Protein AF-A0A0V8DX42-F1 (afdb_monomer)

Organism: Lactococcus lactis subsp. lactis (NCBI:txid1360)

Sequence (185 aa):
MQFQDFKGILSLIVLVILIITLINFCIYMEKTTKPFVKAKKKLIKERFPNLTNKELKSRNFSITKYELNNFFSRKQRIIIRIYGAILILSFILMIFGLITQKSILEALFAVVFFYLLALLFKLVRLIDNDRLAFWDEYLLSTPDNPLKIVMLDDDSKAKVNAIRKQFTRYFFVFGSLSFFLLFLV

Secondary structure (DSSP, 8-state):
--HHHHHHHHHHHHHHHHHHHHHHHHHHIIIIIHHHHHHHHHHHHHH-TT--HHHHHHHHHHHHHHHHHHTS-HHHHHHHHHHHHHHHHHHHHHHHHHHTT-HHHHHHHHHHHHHHHHHHHHHHHHTHHHHHHHHHHHHHH-TT-TT---PPPHHHHHHHHHHHHHHHHHHHHHHHHHHHHHHH-

Radius of gyration: 20.75 Å; Cα contacts (8 Å, |Δi|>4): 114; chains: 1; bounding box: 47×32×67 Å

Solvent-accessible surface area (backbone atoms only — not comparable to full-atom values): 9863 Å² total; per-residue (Å²): 136,59,75,65,60,56,32,52,54,50,39,50,52,52,49,52,52,50,52,52,52,51,52,52,47,54,52,47,42,60,73,48,52,52,56,48,54,50,50,55,53,49,54,50,40,71,78,42,68,84,62,46,76,68,52,52,54,52,38,54,50,51,49,52,51,49,42,53,66,72,72,39,51,74,68,54,50,51,51,53,51,53,51,51,51,52,47,51,49,28,50,53,49,22,54,49,17,61,75,69,68,37,65,68,56,18,32,53,25,44,20,54,36,24,42,51,50,13,50,49,35,49,50,60,58,73,47,42,64,64,52,47,52,53,52,54,51,48,48,70,77,36,79,84,42,89,71,66,79,76,85,74,55,71,69,57,48,53,52,51,51,52,52,35,54,49,49,22,49,51,25,41,48,50,16,49,51,35,46,52,45,60,78,43,108

pLDDT: mean 88.44, std 6.76, range [52.56, 96.0]

Structure (mmCIF, N/CA/C/O backbone):
data_AF-A0A0V8DX42-F1
#
_entry.id   AF-A0A0V8DX42-F1
#
loop_
_atom_site.group_PDB
_atom_site.id
_atom_site.type_symbol
_atom_site.label_atom_id
_atom_site.label_alt_id
_atom_site.label_comp_id
_atom_site.label_asym_id
_atom_site.label_entity_id
_atom_site.label_seq_id
_atom_site.pdbx_PDB_ins_code
_atom_site.Cartn_x
_atom_site.Cartn_y
_atom_site.Cartn_z
_atom_site.occupancy
_atom_site.B_iso_or_equiv
_atom_site.auth_seq_id
_atom_site.auth_comp_id
_atom_site.auth_asym_id
_atom_site.auth_atom_id
_atom_site.pdbx_PDB_model_num
ATOM 1 N N . MET A 1 1 ? -21.250 -8.659 40.859 1.00 52.69 1 MET A N 1
ATOM 2 C CA . MET A 1 1 ? -20.244 -8.215 39.872 1.00 52.69 1 MET A CA 1
ATOM 3 C C . MET A 1 1 ? -20.969 -7.301 38.905 1.00 52.69 1 MET A C 1
ATOM 5 O O . MET A 1 1 ? -21.910 -7.757 38.263 1.00 52.69 1 MET A O 1
ATOM 9 N N . GLN A 1 2 ? -20.698 -5.998 38.961 1.00 52.56 2 GLN A N 1
ATOM 10 C CA . GLN A 1 2 ? -21.508 -4.998 38.264 1.00 52.56 2 GLN A CA 1
ATOM 11 C C . GLN A 1 2 ? -21.157 -4.992 36.770 1.00 52.56 2 GLN A C 1
ATOM 13 O O . GLN A 1 2 ? -20.032 -5.283 36.379 1.00 52.56 2 GLN A O 1
ATOM 18 N N . PHE A 1 3 ? -22.126 -4.666 35.915 1.00 60.59 3 PHE A N 1
ATOM 19 C CA . PHE A 1 3 ? -21.988 -4.665 34.450 1.00 60.59 3 PHE A CA 1
ATOM 20 C C . PHE A 1 3 ? -20.808 -3.803 33.940 1.00 60.59 3 PHE A C 1
ATOM 22 O O . PHE A 1 3 ? -20.257 -4.071 32.873 1.00 60.59 3 PHE A O 1
ATOM 29 N N . GLN A 1 4 ? -20.380 -2.804 34.724 1.00 63.06 4 GLN A N 1
ATOM 30 C CA . GLN A 1 4 ? -19.182 -1.995 34.470 1.00 63.06 4 GLN A CA 1
ATOM 31 C C . GLN A 1 4 ? -17.868 -2.782 34.607 1.00 63.06 4 GLN A C 1
ATOM 33 O O . GLN A 1 4 ? -16.984 -2.610 33.769 1.00 63.06 4 GLN A O 1
ATOM 38 N N . ASP A 1 5 ? -17.757 -3.694 35.577 1.00 71.62 5 ASP A N 1
ATOM 39 C CA . ASP A 1 5 ? -16.551 -4.512 35.781 1.00 71.62 5 ASP A CA 1
ATOM 40 C C . ASP A 1 5 ? -16.319 -5.447 34.585 1.00 71.62 5 ASP A C 1
ATOM 42 O O . ASP A 1 5 ? -15.195 -5.629 34.117 1.00 71.62 5 ASP A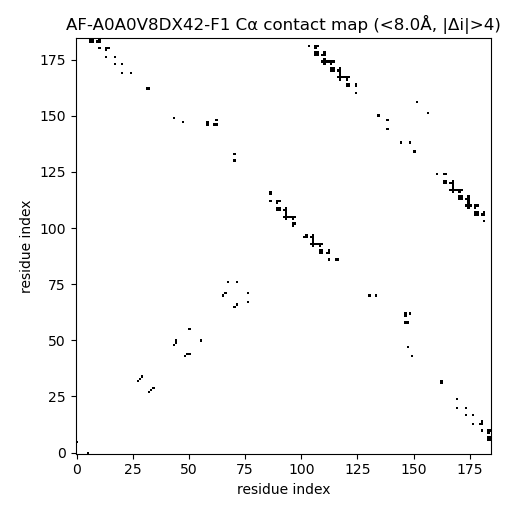 O 1
ATOM 46 N N . PHE A 1 6 ? -17.408 -5.997 34.036 1.00 78.56 6 PHE A N 1
ATOM 47 C CA . PHE A 1 6 ? -17.367 -6.879 32.871 1.00 78.56 6 PHE A CA 1
ATOM 48 C C . PHE A 1 6 ? -16.901 -6.150 31.602 1.00 78.56 6 PHE A C 1
ATOM 50 O O . PHE A 1 6 ? -16.051 -6.664 30.872 1.00 78.56 6 PHE A O 1
ATOM 57 N N . LYS A 1 7 ? -17.403 -4.931 31.356 1.00 80.06 7 LYS A N 1
ATOM 58 C CA . LYS A 1 7 ? -16.951 -4.094 30.232 1.00 80.06 7 LYS A CA 1
ATOM 59 C C . LYS A 1 7 ? -15.477 -3.718 30.356 1.00 80.06 7 LYS A C 1
ATOM 61 O O . LYS A 1 7 ? -14.751 -3.818 29.373 1.00 80.06 7 LYS A O 1
ATOM 66 N N . GLY A 1 8 ? -15.021 -3.356 31.557 1.00 81.19 8 GLY A N 1
ATOM 67 C CA . GLY A 1 8 ? -13.616 -3.030 31.810 1.00 81.19 8 GLY A CA 1
ATOM 68 C C . GLY A 1 8 ? -12.670 -4.194 31.496 1.00 81.19 8 GLY A C 1
ATOM 69 O O . GLY A 1 8 ? -11.680 -4.014 30.785 1.00 81.19 8 GLY A O 1
ATOM 70 N N . ILE A 1 9 ? -13.009 -5.405 31.952 1.00 85.19 9 ILE A N 1
ATOM 71 C CA . ILE A 1 9 ? -12.233 -6.622 31.661 1.00 85.19 9 ILE A CA 1
ATOM 72 C C . ILE A 1 9 ? -12.218 -6.913 30.155 1.00 85.19 9 ILE A C 1
ATOM 74 O O . ILE A 1 9 ? -11.165 -7.213 29.592 1.00 85.19 9 ILE A O 1
ATOM 78 N N . LEU A 1 10 ? -13.364 -6.794 29.479 1.00 85.75 10 LEU A N 1
ATOM 79 C CA . LEU A 1 10 ? -13.459 -7.054 28.043 1.00 85.75 10 LEU A CA 1
ATOM 80 C C . LEU A 1 10 ? -12.659 -6.032 27.216 1.00 85.75 10 LEU A C 1
ATOM 82 O O . LEU A 1 10 ? -11.935 -6.426 26.302 1.00 85.75 10 LEU A O 1
ATOM 86 N N . SER A 1 11 ? -12.706 -4.748 27.578 1.00 84.69 11 SER A N 1
ATOM 87 C CA . SER A 1 11 ? -11.872 -3.697 26.978 1.00 84.69 11 SER A CA 1
ATOM 88 C C . SER A 1 11 ? -10.379 -3.992 27.131 1.00 84.69 11 SER A C 1
ATOM 90 O O . SER A 1 11 ? -9.621 -3.845 26.170 1.00 84.69 11 SER A O 1
ATOM 92 N N . LEU A 1 12 ? -9.950 -4.477 28.303 1.00 86.81 12 LEU A N 1
ATOM 93 C CA . LEU A 1 12 ? -8.562 -4.879 28.539 1.00 86.81 12 LEU A CA 1
ATOM 94 C C . LEU A 1 12 ? -8.152 -6.059 27.644 1.00 86.81 12 LEU A C 1
ATOM 96 O O . LEU A 1 12 ? -7.079 -6.029 27.043 1.00 86.81 12 LEU A O 1
ATOM 100 N N . ILE A 1 13 ? -9.012 -7.073 27.504 1.00 89.44 13 ILE A N 1
ATOM 101 C CA . ILE A 1 13 ? -8.766 -8.223 26.618 1.00 89.44 13 ILE A CA 1
ATOM 102 C C . ILE A 1 13 ? -8.594 -7.757 25.166 1.00 89.44 13 ILE A C 1
ATOM 104 O O . ILE A 1 13 ? -7.631 -8.146 24.502 1.00 89.44 13 ILE A O 1
ATOM 108 N N . VAL A 1 14 ? -9.487 -6.894 24.671 1.00 88.81 14 VAL A N 1
ATOM 109 C CA . VAL A 1 14 ? -9.405 -6.357 23.302 1.00 88.81 14 VAL A CA 1
ATOM 110 C C . VAL A 1 14 ? -8.126 -5.536 23.108 1.00 88.81 14 VAL A C 1
ATOM 112 O O . VAL A 1 14 ? -7.464 -5.679 22.077 1.00 88.81 14 VAL A O 1
ATOM 115 N N . LEU A 1 15 ? -7.725 -4.738 24.102 1.00 87.38 15 LEU A N 1
ATOM 116 C CA . LEU A 1 15 ? -6.479 -3.969 24.064 1.00 87.38 15 LEU A CA 1
ATOM 117 C C . LEU A 1 15 ? -5.246 -4.882 23.969 1.00 87.38 15 LEU A C 1
ATOM 119 O O . LEU A 1 15 ? -4.364 -4.646 23.141 1.00 87.38 15 LEU A O 1
ATOM 123 N N . VAL A 1 16 ? -5.197 -5.956 24.763 1.00 90.81 16 VAL A N 1
ATOM 124 C CA . VAL A 1 16 ? -4.114 -6.954 24.716 1.00 90.81 16 VAL A CA 1
ATOM 125 C C . VAL A 1 16 ? -4.044 -7.613 23.335 1.00 90.81 16 VAL A C 1
ATOM 127 O O . VAL A 1 16 ? -2.962 -7.706 22.751 1.00 90.81 16 VAL A O 1
ATOM 130 N N . ILE A 1 17 ? -5.187 -8.008 22.763 1.00 92.81 17 ILE A N 1
ATOM 131 C CA . ILE A 1 17 ? -5.255 -8.583 21.408 1.00 92.81 17 ILE A CA 1
ATOM 132 C C . ILE A 1 17 ? -4.747 -7.582 20.360 1.00 92.81 17 ILE A C 1
ATOM 134 O O . ILE A 1 17 ? -4.009 -7.965 19.445 1.00 92.81 17 ILE A O 1
ATOM 138 N N . LEU A 1 18 ? -5.100 -6.300 20.490 1.00 89.56 18 LEU A N 1
ATOM 139 C CA . LEU A 1 18 ? -4.642 -5.240 19.593 1.00 89.56 18 LEU A CA 1
ATOM 140 C C . LEU A 1 18 ? -3.120 -5.069 19.651 1.00 89.56 18 LEU A C 1
ATOM 142 O O . LEU A 1 18 ? -2.477 -5.042 18.599 1.00 89.56 18 LEU A O 1
ATOM 146 N N . ILE A 1 19 ? -2.531 -5.043 20.851 1.00 90.62 19 ILE A N 1
ATOM 147 C CA . ILE A 1 19 ? -1.075 -4.951 21.042 1.00 90.62 19 ILE A CA 1
ATOM 148 C C . ILE A 1 19 ? -0.366 -6.160 20.420 1.00 90.62 19 ILE A C 1
ATOM 150 O O . ILE A 1 19 ? 0.576 -5.988 19.645 1.00 90.62 19 ILE A O 1
ATOM 154 N N . ILE A 1 20 ? -0.839 -7.381 20.690 1.00 94.06 20 ILE A N 1
ATOM 155 C CA . ILE A 1 20 ? -0.265 -8.609 20.113 1.00 94.06 20 ILE A CA 1
ATOM 156 C C . ILE A 1 20 ? -0.340 -8.571 18.581 1.00 94.06 20 ILE A C 1
ATOM 158 O O . ILE A 1 20 ? 0.631 -8.895 17.891 1.00 94.06 20 ILE A O 1
ATOM 162 N N . THR A 1 21 ? -1.474 -8.136 18.029 1.00 93.06 21 THR A N 1
ATOM 163 C CA . THR A 1 21 ? -1.666 -8.011 16.577 1.00 93.06 21 THR A CA 1
ATOM 164 C C . THR A 1 21 ? -0.699 -6.991 15.974 1.00 93.06 21 THR A C 1
ATOM 166 O O . THR A 1 21 ? -0.123 -7.249 14.914 1.00 93.06 21 THR A O 1
ATOM 169 N N . LEU A 1 22 ? -0.468 -5.869 16.661 1.00 91.94 22 LEU A N 1
ATOM 170 C CA . LEU A 1 22 ? 0.475 -4.830 16.252 1.00 91.94 22 LEU A CA 1
ATOM 171 C C . LEU A 1 22 ? 1.925 -5.324 16.267 1.00 91.94 22 LEU A C 1
ATOM 173 O O . LEU A 1 22 ? 2.647 -5.130 15.289 1.00 91.94 22 LEU A O 1
ATOM 177 N N . ILE A 1 23 ? 2.334 -6.038 17.317 1.00 94.38 23 ILE A N 1
ATOM 178 C CA . ILE A 1 23 ? 3.664 -6.658 17.397 1.00 94.38 23 ILE A CA 1
ATOM 179 C C . ILE A 1 23 ? 3.856 -7.652 16.245 1.00 94.38 23 ILE A C 1
ATOM 181 O O . ILE A 1 23 ? 4.848 -7.577 15.516 1.00 94.38 23 ILE A O 1
ATOM 185 N N . ASN A 1 24 ? 2.882 -8.538 16.017 1.00 94.56 24 ASN A N 1
ATOM 186 C CA . ASN A 1 24 ? 2.930 -9.509 14.923 1.00 94.56 24 ASN A CA 1
ATOM 187 C C . ASN A 1 24 ? 3.005 -8.832 13.549 1.00 94.56 24 ASN A C 1
ATOM 189 O O . ASN A 1 24 ? 3.752 -9.284 12.679 1.00 94.56 24 ASN A O 1
ATOM 193 N N . PHE A 1 25 ? 2.275 -7.732 13.355 1.00 93.25 25 PHE A N 1
ATOM 194 C CA . PHE A 1 25 ? 2.352 -6.924 12.141 1.00 93.25 25 PHE A CA 1
ATOM 195 C C . PHE A 1 25 ? 3.751 -6.323 11.940 1.00 93.25 25 PHE A C 1
ATOM 197 O O . PHE A 1 25 ? 4.312 -6.434 10.847 1.00 93.25 25 PHE A O 1
ATOM 204 N N . CYS A 1 26 ? 4.353 -5.744 12.982 1.00 92.88 26 CYS A N 1
ATOM 205 C CA . CYS A 1 26 ? 5.711 -5.197 12.926 1.00 92.88 26 CYS A CA 1
ATOM 206 C C . CYS A 1 26 ? 6.750 -6.275 12.583 1.00 92.88 26 CYS A C 1
ATOM 208 O O . CYS A 1 26 ? 7.591 -6.070 11.706 1.00 92.88 26 CYS A O 1
ATOM 210 N N . ILE A 1 27 ? 6.656 -7.455 13.203 1.00 94.00 27 ILE A N 1
ATOM 211 C CA . ILE A 1 27 ? 7.527 -8.599 12.889 1.00 94.00 27 ILE A CA 1
ATOM 212 C C . ILE A 1 27 ? 7.335 -9.039 11.433 1.00 94.00 27 ILE A C 1
ATOM 214 O O . ILE A 1 27 ? 8.310 -9.293 10.720 1.00 94.00 27 ILE A O 1
ATOM 218 N N . TYR A 1 28 ? 6.087 -9.112 10.966 1.00 93.31 28 TYR A N 1
ATOM 219 C CA . TYR A 1 28 ? 5.777 -9.460 9.583 1.00 93.31 28 TYR A CA 1
ATOM 220 C C . TYR A 1 28 ? 6.398 -8.462 8.595 1.00 93.31 28 TYR A C 1
ATOM 222 O O . TYR A 1 28 ? 7.029 -8.874 7.617 1.00 93.31 28 TYR A O 1
ATOM 230 N N . MET A 1 29 ? 6.275 -7.158 8.865 1.00 90.00 29 MET A N 1
ATOM 231 C CA . MET A 1 29 ? 6.889 -6.082 8.079 1.00 90.00 29 MET A CA 1
ATOM 232 C C . MET A 1 29 ? 8.407 -6.240 7.972 1.00 90.00 29 MET A C 1
ATOM 234 O O . MET A 1 29 ? 8.963 -6.128 6.872 1.00 90.00 29 MET A O 1
ATOM 238 N N . GLU A 1 30 ? 9.062 -6.532 9.098 1.00 91.56 30 GLU A N 1
ATOM 239 C CA . GLU A 1 30 ? 10.509 -6.729 9.173 1.00 91.56 30 GLU A CA 1
ATOM 240 C C . GLU A 1 30 ? 10.961 -7.923 8.335 1.00 91.56 30 GLU A C 1
ATOM 242 O O . GLU A 1 30 ? 11.922 -7.826 7.576 1.00 91.56 30 GLU A O 1
ATOM 247 N N . LYS A 1 31 ? 10.243 -9.045 8.439 1.00 92.25 31 LYS A N 1
ATOM 248 C CA . LYS A 1 31 ? 10.628 -10.307 7.798 1.00 92.25 31 LYS A CA 1
ATOM 249 C C . LYS A 1 31 ? 10.299 -10.367 6.309 1.00 92.25 31 LYS A C 1
ATOM 251 O O . LYS A 1 31 ? 10.952 -11.105 5.580 1.00 92.25 31 LYS A O 1
ATOM 256 N N . THR A 1 32 ? 9.295 -9.624 5.845 1.00 90.69 32 THR A N 1
ATOM 257 C CA . THR A 1 32 ? 8.789 -9.757 4.466 1.00 90.69 32 THR A CA 1
ATOM 258 C C . THR A 1 32 ? 9.051 -8.518 3.622 1.00 90.69 32 THR A C 1
ATOM 260 O O . THR A 1 32 ? 9.731 -8.575 2.597 1.00 90.69 32 THR A O 1
ATOM 263 N N . THR A 1 33 ? 8.551 -7.366 4.059 1.00 86.75 33 THR A N 1
ATOM 264 C CA . THR A 1 33 ? 8.478 -6.167 3.221 1.00 86.75 33 THR A CA 1
ATOM 265 C C . THR A 1 33 ? 9.837 -5.494 3.094 1.00 86.75 33 THR A C 1
ATOM 267 O O . THR A 1 33 ? 10.244 -5.135 1.987 1.00 86.75 33 THR A O 1
ATOM 270 N N . LYS A 1 34 ? 10.580 -5.352 4.199 1.00 86.62 34 LYS A N 1
ATOM 271 C CA . LYS A 1 34 ? 11.908 -4.719 4.177 1.00 86.62 34 LYS A CA 1
ATOM 272 C C . LYS A 1 34 ? 12.914 -5.471 3.287 1.00 86.62 34 LYS A C 1
ATOM 274 O O . LYS A 1 34 ? 13.515 -4.812 2.428 1.00 86.62 34 LYS A O 1
ATOM 279 N N . PRO A 1 35 ? 13.082 -6.807 3.399 1.00 87.62 35 PRO A N 1
ATOM 280 C CA . PRO A 1 35 ? 13.957 -7.564 2.509 1.00 87.62 35 PRO A CA 1
ATOM 281 C C . PRO A 1 35 ? 13.542 -7.435 1.048 1.00 87.62 35 PRO A C 1
ATOM 283 O O . PRO A 1 35 ? 14.393 -7.190 0.196 1.00 87.62 35 PRO A O 1
ATOM 286 N N . PHE A 1 36 ? 12.240 -7.502 0.761 1.00 86.75 36 PHE A N 1
ATOM 287 C CA . PHE A 1 36 ? 11.730 -7.369 -0.600 1.00 86.75 36 PHE A CA 1
ATOM 288 C C . PHE A 1 36 ? 12.041 -5.993 -1.212 1.00 86.75 36 PHE A C 1
ATOM 290 O O . PHE A 1 36 ? 12.548 -5.896 -2.330 1.00 86.75 36 PHE A O 1
ATOM 297 N N . VAL A 1 37 ? 11.811 -4.906 -0.466 1.00 86.19 37 VAL A N 1
ATOM 298 C CA . VAL A 1 37 ? 12.151 -3.543 -0.911 1.00 86.19 37 VAL A CA 1
ATOM 299 C C . VAL A 1 37 ? 13.656 -3.403 -1.152 1.00 86.19 37 VAL A C 1
ATOM 301 O O . VAL A 1 37 ? 14.066 -2.762 -2.124 1.00 86.19 37 VAL A O 1
ATOM 304 N N . LYS A 1 38 ? 14.486 -4.007 -0.293 1.00 86.69 38 LYS A N 1
ATOM 305 C CA . LYS A 1 38 ? 15.946 -4.011 -0.450 1.00 86.69 38 LYS A CA 1
ATOM 306 C C . LYS A 1 38 ? 16.370 -4.789 -1.699 1.00 86.69 38 LYS A C 1
ATOM 308 O O . LYS A 1 38 ? 17.153 -4.259 -2.484 1.00 86.69 38 LYS A O 1
ATOM 313 N N . ALA A 1 39 ? 15.813 -5.979 -1.918 1.00 87.81 39 ALA A N 1
ATOM 314 C CA . ALA A 1 39 ? 16.073 -6.810 -3.091 1.00 87.81 39 ALA A CA 1
ATOM 315 C C . ALA A 1 39 ? 15.692 -6.084 -4.389 1.00 87.81 39 ALA A C 1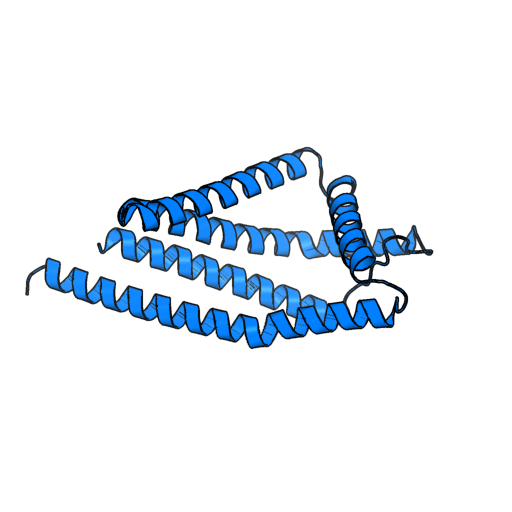
ATOM 317 O O . ALA A 1 39 ? 16.518 -5.964 -5.288 1.00 87.81 39 ALA A O 1
ATOM 318 N N . LYS A 1 40 ? 14.498 -5.476 -4.449 1.00 86.69 40 LYS A N 1
ATOM 319 C CA . LYS A 1 40 ? 14.057 -4.693 -5.615 1.00 86.69 40 LYS A CA 1
ATOM 320 C C . LYS A 1 40 ? 14.984 -3.512 -5.908 1.00 86.69 40 LYS A C 1
ATOM 322 O O . LYS A 1 40 ? 15.323 -3.260 -7.060 1.00 86.69 40 LYS A O 1
ATOM 327 N N . LYS A 1 41 ? 15.407 -2.775 -4.875 1.00 86.50 41 LYS A N 1
ATOM 328 C CA . LYS A 1 41 ? 16.371 -1.673 -5.039 1.00 86.50 41 LYS A CA 1
ATOM 329 C C . LYS A 1 41 ? 17.722 -2.172 -5.550 1.00 86.50 41 LYS A C 1
ATOM 331 O O . LYS A 1 41 ? 18.310 -1.507 -6.399 1.00 86.50 41 LYS A O 1
ATOM 336 N N . LYS A 1 42 ? 18.202 -3.313 -5.044 1.00 88.06 42 LYS A N 1
ATOM 337 C CA . LYS A 1 42 ? 19.453 -3.937 -5.490 1.00 88.06 42 LYS A CA 1
ATOM 338 C C . LYS A 1 42 ? 19.367 -4.322 -6.968 1.00 88.06 42 LYS A C 1
ATOM 340 O O . LYS A 1 42 ? 20.206 -3.890 -7.741 1.00 88.06 42 LYS A O 1
ATOM 345 N N . LEU A 1 43 ? 18.288 -4.989 -7.363 1.00 89.88 43 LEU A N 1
ATOM 346 C CA . LEU A 1 43 ? 18.046 -5.428 -8.736 1.00 89.88 43 LEU A C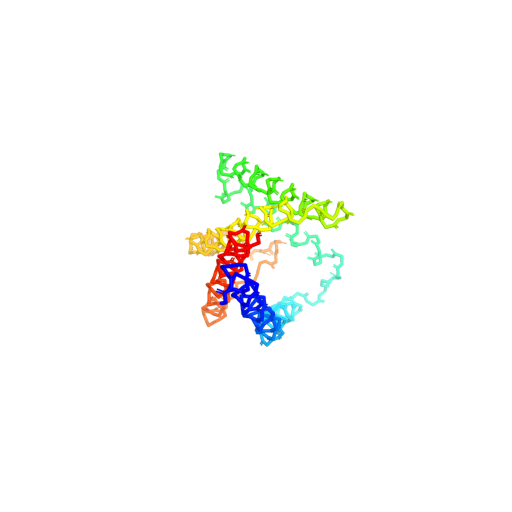A 1
ATOM 347 C C . LEU A 1 43 ? 17.967 -4.258 -9.739 1.00 89.88 43 LEU A C 1
ATOM 349 O O . LEU A 1 43 ? 18.484 -4.346 -10.849 1.00 89.88 43 LEU A O 1
ATOM 353 N N . ILE A 1 44 ? 17.389 -3.117 -9.342 1.00 89.56 44 ILE A N 1
ATOM 354 C CA . ILE A 1 44 ? 17.414 -1.894 -10.168 1.00 89.56 44 ILE A CA 1
ATOM 355 C C . ILE A 1 44 ? 18.845 -1.366 -10.330 1.00 89.56 44 ILE A C 1
ATOM 357 O O . ILE A 1 44 ? 19.213 -0.959 -11.428 1.00 89.56 44 ILE A O 1
ATOM 361 N N . LYS A 1 45 ? 19.648 -1.361 -9.259 1.00 87.62 45 LYS A N 1
ATOM 362 C CA . LYS A 1 45 ? 21.050 -0.921 -9.321 1.00 87.62 45 LYS A CA 1
ATOM 363 C C . LYS A 1 45 ? 21.927 -1.879 -10.123 1.00 87.62 45 LYS A C 1
ATOM 365 O O . LYS A 1 45 ? 22.826 -1.415 -10.802 1.00 87.62 45 LYS A O 1
ATOM 370 N N . GLU A 1 46 ? 21.656 -3.179 -10.081 1.00 90.50 46 GLU A N 1
ATOM 371 C CA . GLU A 1 46 ? 22.362 -4.170 -10.901 1.00 90.50 46 GLU A CA 1
ATOM 372 C C . GLU A 1 46 ? 22.102 -3.937 -12.398 1.00 90.50 46 GLU A C 1
ATOM 374 O O . GLU A 1 46 ? 23.042 -3.943 -13.184 1.00 90.50 46 GLU A O 1
ATOM 379 N N . ARG A 1 47 ? 20.854 -3.642 -12.798 1.00 89.56 47 ARG A N 1
ATOM 380 C CA . ARG A 1 47 ? 20.530 -3.325 -14.204 1.00 89.56 47 ARG A CA 1
ATOM 381 C C . ARG A 1 47 ? 20.949 -1.921 -14.643 1.00 89.56 47 ARG A C 1
ATOM 383 O O . ARG A 1 47 ? 21.198 -1.699 -15.821 1.00 89.56 47 ARG A O 1
ATOM 390 N N . PHE A 1 48 ? 20.993 -0.965 -13.719 1.00 90.44 48 PHE A N 1
ATOM 391 C CA . PHE A 1 48 ? 21.301 0.436 -14.005 1.00 90.44 48 PHE A CA 1
ATOM 392 C C . PHE A 1 48 ? 22.303 0.991 -12.976 1.00 90.44 48 PHE A C 1
ATOM 394 O O . PHE A 1 48 ? 21.925 1.817 -12.135 1.00 90.44 48 PHE A O 1
ATOM 401 N N . PRO A 1 49 ? 23.579 0.561 -13.028 1.00 86.88 49 PRO A N 1
ATOM 402 C CA . PRO A 1 49 ? 24.579 0.858 -11.995 1.00 86.88 49 PRO A CA 1
ATOM 403 C C . PRO A 1 49 ? 24.909 2.347 -11.880 1.00 86.88 49 PRO A C 1
ATOM 405 O O . PRO A 1 49 ? 25.196 2.835 -10.790 1.00 86.88 49 PRO A O 1
ATOM 408 N N . ASN A 1 50 ? 24.772 3.088 -12.980 1.00 89.06 50 ASN A N 1
ATOM 409 C CA . ASN A 1 50 ? 25.092 4.515 -13.042 1.00 89.06 50 ASN A CA 1
ATOM 410 C C . ASN A 1 50 ? 24.014 5.411 -12.407 1.00 89.06 50 ASN A C 1
ATOM 412 O O . ASN A 1 50 ? 24.192 6.624 -12.347 1.00 89.06 50 ASN A O 1
ATOM 416 N N . LEU A 1 51 ? 22.885 4.850 -11.949 1.00 86.38 51 LEU A N 1
ATOM 417 C CA . LEU A 1 51 ? 21.828 5.635 -11.315 1.00 86.38 51 LEU A CA 1
ATOM 418 C C . LEU A 1 51 ? 22.255 6.148 -9.938 1.00 86.38 51 LEU A C 1
ATOM 420 O O . LEU A 1 51 ? 22.375 5.395 -8.966 1.00 86.38 51 LEU A O 1
ATOM 424 N N . THR A 1 52 ? 22.347 7.465 -9.821 1.00 88.31 52 THR A N 1
ATOM 425 C CA . THR A 1 52 ? 22.483 8.157 -8.542 1.00 88.31 52 THR A CA 1
ATOM 426 C C . THR A 1 52 ? 21.204 8.033 -7.706 1.00 88.31 52 THR A C 1
ATOM 428 O O . THR A 1 52 ? 20.096 7.797 -8.198 1.00 88.31 52 THR A O 1
ATOM 431 N N . ASN A 1 53 ? 21.312 8.274 -6.397 1.00 84.50 53 ASN A N 1
ATOM 432 C CA . ASN A 1 53 ? 20.142 8.278 -5.510 1.00 84.50 53 ASN A CA 1
ATOM 433 C C . ASN A 1 53 ? 19.100 9.351 -5.896 1.00 84.50 53 ASN A C 1
ATOM 435 O O . ASN A 1 53 ? 17.901 9.142 -5.685 1.00 84.50 53 ASN A O 1
ATOM 439 N N . LYS A 1 54 ? 19.534 10.486 -6.466 1.00 87.12 54 LYS A N 1
ATOM 440 C CA . LYS A 1 54 ?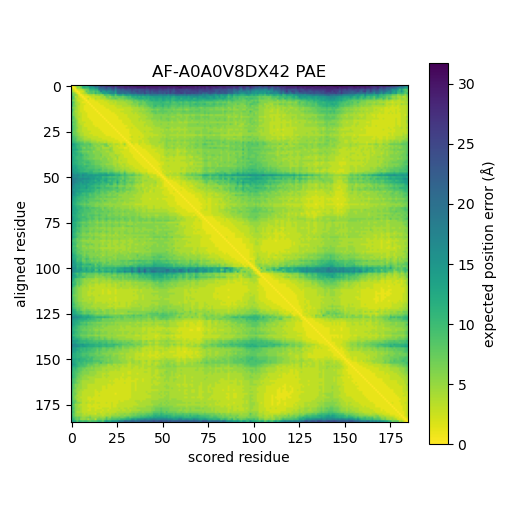 18.643 11.550 -6.958 1.00 87.12 54 LYS A CA 1
ATOM 441 C C . LYS A 1 54 ? 17.846 11.069 -8.169 1.00 87.12 54 LYS A C 1
ATOM 443 O O . LYS A 1 54 ? 16.627 11.235 -8.209 1.00 87.12 54 LYS A O 1
ATOM 448 N N . GLU A 1 55 ? 18.508 10.407 -9.110 1.00 87.81 55 GLU A N 1
ATOM 449 C CA . GLU A 1 55 ? 17.857 9.840 -10.291 1.00 87.81 55 GLU A CA 1
ATOM 450 C C . GLU A 1 55 ? 16.926 8.684 -9.931 1.00 87.81 55 GLU A C 1
ATOM 452 O O . GLU A 1 55 ? 15.857 8.575 -10.518 1.00 87.81 55 GLU A O 1
ATOM 457 N N . LEU A 1 56 ? 17.244 7.873 -8.915 1.00 85.62 56 LEU A N 1
ATOM 458 C CA . LEU A 1 56 ? 16.324 6.845 -8.410 1.00 85.62 56 LEU A CA 1
ATOM 459 C C . LEU A 1 56 ? 15.010 7.442 -7.879 1.00 85.62 56 LEU A C 1
ATOM 461 O O . LEU A 1 56 ? 13.939 6.875 -8.111 1.00 85.62 56 LEU A O 1
ATOM 465 N N . LYS A 1 57 ? 15.070 8.585 -7.180 1.00 86.81 57 LYS A N 1
ATOM 466 C CA . LYS A 1 57 ? 13.865 9.308 -6.736 1.00 86.81 57 LYS A CA 1
ATOM 467 C C . LYS A 1 57 ? 13.086 9.867 -7.928 1.00 86.81 57 LYS A C 1
ATOM 469 O O . LYS A 1 57 ? 11.881 9.637 -8.012 1.00 86.81 57 LYS A O 1
ATOM 474 N N . SER A 1 58 ? 13.779 10.536 -8.853 1.00 89.31 58 SER A N 1
ATOM 475 C CA . SER A 1 58 ? 13.182 11.086 -10.078 1.00 89.31 58 SER A CA 1
ATOM 476 C C . SER A 1 58 ? 12.501 9.996 -10.913 1.00 89.31 58 SER A C 1
ATOM 478 O O . SER A 1 58 ? 11.338 10.126 -11.281 1.00 89.31 58 SER A O 1
ATOM 480 N N . ARG A 1 59 ? 13.167 8.850 -11.092 1.00 90.81 59 ARG A N 1
ATOM 481 C CA . ARG A 1 59 ? 12.636 7.662 -11.766 1.00 90.81 59 ARG A CA 1
ATOM 482 C C . ARG A 1 59 ? 11.303 7.223 -11.169 1.00 90.81 59 ARG A C 1
ATOM 484 O O . ARG A 1 59 ? 10.335 7.064 -11.900 1.00 90.81 59 ARG A O 1
ATOM 491 N N . ASN A 1 60 ? 11.227 7.034 -9.851 1.00 89.38 60 ASN A N 1
ATOM 492 C CA . ASN A 1 60 ? 9.984 6.589 -9.213 1.00 89.38 60 ASN A CA 1
ATOM 493 C C . ASN A 1 60 ? 8.841 7.594 -9.409 1.00 89.38 60 ASN A C 1
ATOM 495 O O . ASN A 1 60 ? 7.699 7.184 -9.626 1.00 89.38 60 ASN A O 1
ATOM 499 N N . PHE A 1 61 ? 9.145 8.894 -9.367 1.00 90.94 61 PHE A N 1
ATOM 500 C CA . PHE A 1 61 ? 8.168 9.936 -9.659 1.00 90.94 61 PHE A CA 1
ATOM 501 C C . PHE A 1 61 ? 7.682 9.863 -11.113 1.00 90.94 61 PHE A C 1
ATOM 503 O O . PHE A 1 61 ? 6.475 9.838 -11.347 1.00 90.94 61 PHE A O 1
ATOM 510 N N . SER A 1 62 ? 8.597 9.748 -12.078 1.00 92.44 62 SER A N 1
ATOM 511 C CA . SER A 1 62 ? 8.267 9.636 -13.503 1.00 92.44 62 SER A CA 1
ATOM 512 C C . SER A 1 62 ? 7.424 8.401 -13.811 1.00 92.44 62 SER A C 1
ATOM 514 O O . SER A 1 62 ? 6.418 8.521 -14.501 1.00 92.44 62 SER A O 1
ATOM 516 N N . ILE A 1 63 ? 7.768 7.242 -13.240 1.00 93.56 63 ILE A N 1
ATOM 517 C CA . ILE A 1 63 ? 6.980 6.004 -13.362 1.00 93.56 63 ILE A CA 1
ATOM 518 C C . ILE A 1 63 ? 5.564 6.221 -12.829 1.00 93.56 63 ILE A C 1
ATOM 520 O O . ILE A 1 63 ? 4.591 5.928 -13.516 1.00 93.56 63 ILE A O 1
ATOM 524 N N . THR A 1 64 ? 5.443 6.785 -11.625 1.00 90.62 64 THR A N 1
ATOM 525 C CA . THR A 1 64 ? 4.137 7.032 -10.994 1.00 90.62 64 THR A CA 1
ATOM 526 C C . THR A 1 64 ? 3.297 7.999 -11.825 1.00 90.62 64 THR A C 1
ATOM 528 O O . THR A 1 64 ? 2.104 7.782 -12.019 1.00 90.62 64 THR A O 1
ATOM 531 N N . LYS A 1 65 ? 3.915 9.060 -12.351 1.00 92.00 65 LYS A N 1
ATOM 532 C CA . LYS A 1 65 ? 3.250 10.039 -13.215 1.00 92.00 65 LYS A CA 1
ATOM 533 C C . LYS A 1 65 ? 2.797 9.410 -14.534 1.00 92.00 65 LYS A C 1
ATOM 535 O O . LYS A 1 65 ? 1.685 9.685 -14.975 1.00 92.00 65 LYS A O 1
ATOM 540 N N . TYR A 1 66 ? 3.636 8.573 -15.143 1.00 93.56 66 TYR A N 1
ATOM 541 C CA . TYR A 1 66 ? 3.307 7.863 -16.377 1.00 93.56 66 TYR A CA 1
ATOM 542 C C . TYR A 1 66 ? 2.124 6.913 -16.169 1.00 93.56 66 TYR A C 1
ATOM 544 O O . TYR A 1 66 ? 1.169 6.949 -16.939 1.00 93.56 66 TYR A O 1
ATOM 552 N N . GLU A 1 67 ? 2.137 6.143 -15.081 1.00 91.50 67 GLU A N 1
ATOM 553 C CA . GLU A 1 67 ? 1.036 5.254 -14.704 1.00 91.50 67 GLU A CA 1
ATOM 554 C C . GLU A 1 67 ? -0.261 6.044 -14.464 1.00 91.50 67 GLU A C 1
ATOM 556 O O . GLU A 1 67 ? -1.302 5.737 -15.034 1.00 91.50 67 GLU A O 1
ATOM 561 N N . LEU A 1 68 ? -0.207 7.140 -13.700 1.00 88.56 68 LEU A N 1
ATOM 562 C CA . LEU A 1 68 ? -1.373 8.001 -13.472 1.00 88.56 68 LEU A CA 1
ATOM 563 C C . LEU A 1 68 ? -1.987 8.533 -14.770 1.00 88.56 68 LEU A C 1
ATOM 565 O O . LEU A 1 68 ? -3.212 8.598 -14.887 1.00 88.56 68 LEU A O 1
ATOM 569 N N . ASN A 1 69 ? -1.157 8.926 -15.731 1.00 89.88 69 ASN A N 1
ATOM 570 C CA . ASN A 1 69 ? -1.626 9.549 -16.962 1.00 89.88 69 ASN A CA 1
ATOM 571 C C . ASN A 1 69 ? -2.173 8.543 -17.979 1.00 89.88 69 ASN A C 1
ATOM 573 O O . ASN A 1 69 ? -3.175 8.861 -18.620 1.00 89.88 69 ASN A O 1
ATOM 577 N N . ASN A 1 70 ? -1.544 7.369 -18.092 1.00 90.94 70 ASN A N 1
ATOM 578 C CA . ASN A 1 70 ? -1.812 6.414 -19.169 1.00 90.94 70 ASN A CA 1
ATOM 579 C C . ASN A 1 70 ? -2.596 5.173 -18.719 1.00 90.94 70 ASN A C 1
ATOM 581 O O . ASN A 1 70 ? -3.385 4.657 -19.498 1.00 90.94 70 ASN A O 1
ATOM 585 N N . PHE A 1 71 ? -2.426 4.713 -17.476 1.00 90.56 71 PHE A N 1
ATOM 586 C CA . PHE A 1 71 ? -3.149 3.544 -16.964 1.00 90.56 71 PHE A CA 1
ATOM 587 C C . PHE A 1 71 ? -4.509 3.930 -16.368 1.00 90.56 71 PHE A C 1
ATOM 589 O O . PHE A 1 71 ? -5.524 3.287 -16.621 1.00 90.56 71 PHE A O 1
ATOM 596 N N . PHE A 1 72 ? -4.564 5.013 -15.586 1.00 88.69 72 PHE A N 1
ATOM 597 C CA . PHE A 1 72 ? -5.807 5.435 -14.938 1.00 88.69 72 PHE A CA 1
ATOM 598 C C . PHE A 1 72 ? -6.605 6.419 -15.794 1.00 88.69 72 PHE A C 1
ATOM 600 O O . PHE A 1 72 ? -6.079 7.419 -16.279 1.00 88.69 72 PHE A O 1
ATOM 607 N N . SER A 1 73 ? -7.921 6.225 -15.881 1.00 89.69 73 SER A N 1
ATOM 608 C CA . SER A 1 73 ? -8.834 7.208 -16.478 1.00 89.69 73 SER A CA 1
ATOM 609 C C . SER A 1 73 ? -8.902 8.507 -15.659 1.00 89.69 73 SER A C 1
ATOM 611 O O . SER A 1 73 ? -8.615 8.543 -14.458 1.00 89.69 73 SER A O 1
ATOM 613 N N . ARG A 1 74 ? -9.373 9.603 -16.276 1.00 88.56 74 ARG A N 1
ATOM 614 C CA . ARG A 1 74 ? -9.569 10.890 -15.576 1.00 88.56 74 ARG A CA 1
ATOM 615 C C . ARG A 1 74 ? -10.464 10.753 -14.340 1.00 88.56 74 ARG A C 1
ATOM 617 O O . ARG A 1 74 ? -10.146 11.338 -13.308 1.00 88.56 74 ARG A O 1
ATOM 624 N N . LYS A 1 75 ? -11.546 9.971 -14.434 1.00 90.19 75 LYS A N 1
ATOM 625 C CA . LYS A 1 75 ? -12.464 9.716 -13.311 1.00 90.19 75 LYS A CA 1
ATOM 626 C C . LYS A 1 75 ? -11.757 8.965 -12.180 1.00 90.19 75 LYS A C 1
ATOM 628 O O . LYS A 1 75 ? -11.798 9.419 -11.041 1.00 90.19 75 LYS A O 1
ATOM 633 N N . GLN A 1 76 ? -11.036 7.887 -12.494 1.00 88.88 76 GLN A N 1
ATOM 634 C CA . GLN A 1 76 ? -10.266 7.128 -11.499 1.00 88.88 76 GLN A CA 1
ATOM 635 C C . GLN A 1 76 ? -9.201 7.991 -10.815 1.00 88.88 76 GLN A C 1
ATOM 637 O O . GLN A 1 76 ? -9.079 7.946 -9.596 1.00 88.88 76 GLN A O 1
ATOM 642 N N . ARG A 1 77 ? -8.485 8.846 -11.558 1.00 89.00 77 ARG A N 1
ATOM 643 C CA . ARG A 1 77 ? -7.522 9.791 -10.967 1.00 89.00 77 ARG A CA 1
ATOM 644 C C . ARG A 1 77 ? -8.163 10.730 -9.944 1.00 89.00 77 ARG A C 1
ATOM 646 O O . ARG A 1 77 ? -7.561 10.992 -8.906 1.00 89.00 77 ARG A O 1
ATOM 653 N N . ILE A 1 78 ? -9.356 11.253 -10.234 1.00 90.62 78 ILE A N 1
ATOM 654 C CA . ILE A 1 78 ? -10.096 12.119 -9.303 1.00 90.62 78 ILE A CA 1
ATOM 655 C C . ILE A 1 78 ? -10.476 11.329 -8.048 1.00 90.62 78 ILE A C 1
ATOM 657 O O . ILE A 1 78 ? -10.215 11.793 -6.941 1.00 90.62 78 ILE A O 1
ATOM 661 N N . ILE A 1 79 ? -11.001 10.113 -8.219 1.00 90.12 79 ILE A N 1
ATOM 662 C CA . ILE A 1 79 ? -11.363 9.227 -7.106 1.00 90.12 79 ILE A CA 1
ATOM 663 C C . ILE A 1 79 ? -10.144 8.935 -6.223 1.00 90.12 79 ILE A C 1
ATOM 665 O O . ILE A 1 79 ? -10.232 9.094 -5.012 1.00 90.12 79 ILE A O 1
ATOM 669 N N . ILE A 1 80 ? -8.990 8.591 -6.808 1.00 88.38 80 ILE A N 1
ATOM 670 C CA . ILE A 1 80 ? -7.745 8.330 -6.064 1.00 88.38 80 ILE A CA 1
ATOM 671 C C . ILE A 1 80 ? -7.326 9.556 -5.239 1.00 88.38 80 ILE A C 1
ATOM 673 O O . ILE A 1 80 ? -6.915 9.409 -4.089 1.00 88.38 80 ILE A O 1
ATOM 677 N N . ARG A 1 81 ? -7.446 10.771 -5.793 1.00 89.81 81 ARG A N 1
ATOM 678 C CA . ARG A 1 81 ? -7.114 12.013 -5.072 1.00 89.81 81 ARG A CA 1
ATOM 679 C C . ARG A 1 81 ? -8.059 12.272 -3.903 1.00 89.81 81 ARG A C 1
ATOM 681 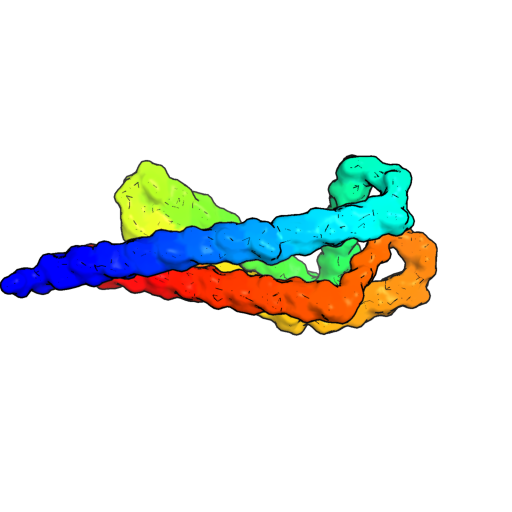O O . ARG A 1 81 ? -7.582 12.572 -2.815 1.00 89.81 81 ARG A O 1
ATOM 688 N N . ILE A 1 82 ? -9.368 12.132 -4.120 1.00 93.25 82 ILE A N 1
ATOM 689 C CA . ILE A 1 82 ? -10.381 12.288 -3.064 1.00 93.25 82 ILE A CA 1
ATOM 690 C C . ILE A 1 82 ? -10.133 11.259 -1.962 1.00 93.25 82 ILE A C 1
ATOM 692 O O . ILE A 1 82 ? -10.065 11.609 -0.789 1.00 93.25 82 ILE A O 1
ATOM 696 N N . TYR A 1 83 ? -9.913 10.004 -2.346 1.00 92.06 83 TYR A N 1
ATOM 697 C CA . TYR A 1 83 ? -9.614 8.923 -1.420 1.00 92.06 83 TYR A CA 1
ATOM 698 C C . TYR A 1 83 ? -8.368 9.208 -0.576 1.00 92.06 83 TYR A C 1
ATOM 700 O O . TYR A 1 83 ? -8.395 9.079 0.645 1.00 92.06 83 TYR A O 1
ATOM 708 N N . GLY A 1 84 ? -7.283 9.646 -1.222 1.00 90.69 84 GLY A N 1
ATOM 709 C CA . GLY A 1 84 ? -6.054 10.040 -0.539 1.00 90.69 84 GLY A CA 1
ATOM 710 C C . GLY A 1 84 ? -6.264 11.210 0.423 1.00 90.69 84 GLY A C 1
ATOM 711 O O . GLY A 1 84 ? -5.742 11.178 1.534 1.00 90.69 84 GLY A O 1
ATOM 712 N N . ALA A 1 85 ? -7.065 12.208 0.040 1.00 94.38 85 ALA A N 1
ATOM 713 C CA . ALA A 1 85 ? -7.398 13.336 0.905 1.00 94.38 85 ALA A CA 1
ATOM 714 C C . ALA A 1 85 ? -8.192 12.897 2.145 1.00 94.38 85 ALA A C 1
ATOM 716 O O . ALA A 1 85 ? -7.853 13.308 3.252 1.00 94.38 85 ALA A O 1
ATOM 717 N N . ILE A 1 86 ? -9.188 12.016 1.984 1.00 94.06 86 ILE A N 1
ATOM 718 C CA . ILE A 1 86 ? -9.956 11.448 3.105 1.00 94.06 86 ILE A CA 1
ATOM 719 C C . ILE A 1 86 ? -9.032 10.651 4.034 1.00 94.06 86 ILE A C 1
ATOM 721 O O . ILE A 1 86 ? -9.102 10.810 5.251 1.00 94.06 86 ILE A O 1
ATOM 725 N N . LEU A 1 87 ? -8.131 9.836 3.477 1.00 94.00 87 LEU A N 1
ATOM 726 C CA . LEU A 1 87 ? -7.173 9.061 4.264 1.00 94.00 87 LEU A CA 1
ATOM 727 C C . LEU A 1 87 ? -6.265 9.978 5.102 1.00 94.00 87 LEU A C 1
ATOM 729 O O . LEU A 1 87 ? -6.125 9.767 6.305 1.00 94.00 87 LEU A O 1
ATOM 733 N N . ILE A 1 88 ? -5.702 11.030 4.498 1.00 94.25 88 ILE A N 1
ATOM 734 C CA . ILE A 1 88 ? -4.863 12.013 5.202 1.00 94.25 88 ILE A CA 1
ATOM 735 C C . ILE A 1 88 ? -5.669 12.749 6.277 1.00 94.25 88 ILE A C 1
ATOM 737 O O . ILE A 1 88 ? -5.202 12.881 7.405 1.00 94.25 88 ILE A O 1
ATOM 741 N N . LEU A 1 89 ? -6.886 13.193 5.956 1.00 94.00 89 LEU A N 1
ATOM 742 C CA . LEU A 1 89 ? -7.751 13.893 6.903 1.00 94.00 89 LEU A CA 1
ATOM 743 C C . LEU A 1 89 ? -8.095 13.008 8.108 1.00 94.00 89 LEU A C 1
ATOM 745 O O . LEU A 1 89 ? -7.975 13.460 9.243 1.00 94.00 89 LEU A O 1
ATOM 749 N N . SER A 1 90 ? -8.453 11.739 7.880 1.00 92.06 90 SER A N 1
ATOM 750 C CA . SER A 1 90 ? -8.737 10.788 8.963 1.00 92.06 90 SER A CA 1
ATOM 751 C C . SER A 1 90 ? -7.524 10.568 9.873 1.00 92.06 90 SER A C 1
ATOM 753 O O . SER A 1 90 ? -7.672 10.529 11.090 1.00 92.06 90 SER A O 1
ATOM 755 N N . PHE A 1 91 ? -6.315 10.536 9.308 1.00 91.62 91 PHE A N 1
ATOM 756 C CA . PHE A 1 91 ? -5.081 10.440 10.083 1.00 91.62 91 PHE A CA 1
ATOM 757 C C . PHE A 1 91 ? -4.820 11.693 10.934 1.00 91.62 91 PHE A C 1
ATOM 759 O O . PHE A 1 91 ? -4.495 11.579 12.114 1.00 91.62 91 PHE A O 1
ATOM 766 N N . ILE A 1 92 ? -5.003 12.891 10.366 1.00 92.31 92 ILE A N 1
ATOM 767 C CA . ILE A 1 92 ? -4.850 14.161 11.098 1.00 92.31 92 ILE A CA 1
ATOM 768 C C . ILE A 1 92 ? -5.851 14.238 12.256 1.00 92.31 92 ILE A C 1
ATOM 770 O O . ILE A 1 92 ? -5.475 14.596 13.370 1.00 92.31 92 ILE A O 1
ATOM 774 N N . LEU A 1 93 ? -7.112 13.876 12.011 1.00 90.25 93 LEU A N 1
ATOM 775 C CA . LEU A 1 93 ? -8.165 13.914 13.026 1.00 90.25 93 LEU A CA 1
ATOM 776 C C . LEU A 1 93 ? -7.951 12.872 14.132 1.00 90.25 93 LEU A C 1
ATOM 778 O O . LEU A 1 93 ? -8.224 13.162 15.294 1.00 90.25 93 LEU A O 1
ATOM 782 N N . MET A 1 94 ? -7.392 11.705 13.800 1.00 87.81 94 MET A N 1
ATOM 783 C CA . MET A 1 94 ? -6.954 10.713 14.786 1.00 87.81 94 MET A CA 1
ATOM 784 C C . MET A 1 94 ? -5.855 11.282 15.702 1.00 87.81 94 MET A C 1
ATOM 786 O O . MET A 1 94 ? -5.974 11.200 16.921 1.00 87.81 94 MET A O 1
ATOM 790 N N . ILE A 1 95 ? -4.827 11.936 15.139 1.00 86.56 95 ILE A N 1
ATOM 791 C CA . ILE A 1 95 ? -3.768 12.604 15.924 1.00 86.56 95 ILE A CA 1
ATOM 792 C C . ILE A 1 95 ? -4.338 13.740 16.783 1.00 86.56 95 ILE A C 1
ATOM 794 O O . ILE A 1 95 ? -3.962 13.900 17.941 1.00 86.56 95 ILE A O 1
ATOM 798 N N . PHE A 1 96 ? -5.256 14.536 16.239 1.00 85.88 96 PHE A N 1
ATOM 799 C CA . PHE A 1 96 ? -5.902 15.606 16.995 1.00 85.88 96 PHE A CA 1
ATOM 800 C C . PHE A 1 96 ? -6.739 15.062 18.167 1.00 85.88 96 PHE A C 1
ATOM 802 O O . PHE A 1 96 ? -6.720 15.636 19.258 1.00 85.88 96 PHE A O 1
ATOM 809 N N . GLY A 1 97 ? -7.430 13.934 17.972 1.00 82.31 97 GLY A N 1
ATOM 810 C CA . GLY A 1 97 ? -8.142 13.212 19.031 1.00 82.31 97 GLY A CA 1
ATOM 811 C C . GLY A 1 97 ? -7.216 12.788 20.173 1.00 82.31 97 GLY A C 1
ATOM 812 O O . GLY A 1 97 ? -7.525 13.076 21.330 1.00 82.31 97 GLY A O 1
ATOM 813 N N . LEU A 1 98 ? -6.045 12.230 19.835 1.00 80.56 98 LEU A N 1
ATOM 814 C CA . LEU A 1 98 ? -4.989 11.878 20.795 1.00 80.56 98 LEU A CA 1
ATOM 815 C C . LEU A 1 98 ? -4.522 13.095 21.610 1.00 80.56 98 LEU A C 1
ATOM 817 O O . LEU A 1 98 ? -4.452 13.038 22.836 1.00 80.56 98 LEU A O 1
ATOM 821 N N . ILE A 1 99 ? -4.229 14.217 20.941 1.00 81.94 99 ILE A N 1
ATOM 822 C CA . ILE A 1 99 ? -3.733 15.443 21.596 1.00 81.94 99 ILE A CA 1
ATOM 823 C C . ILE A 1 99 ? -4.785 16.036 22.538 1.00 81.94 99 ILE A C 1
ATOM 825 O O . ILE A 1 99 ? -4.459 16.498 23.628 1.00 81.94 99 ILE A O 1
ATOM 829 N N . THR A 1 100 ? -6.052 16.029 22.123 1.00 83.62 100 THR A N 1
ATOM 830 C CA . THR A 1 100 ? -7.160 16.610 22.899 1.00 83.62 100 THR A CA 1
ATOM 831 C C . THR A 1 100 ? -7.740 15.660 23.948 1.00 83.62 100 THR A C 1
ATOM 833 O O . THR A 1 100 ? -8.715 16.022 24.604 1.00 83.62 100 THR A O 1
ATOM 836 N N . GLN A 1 101 ? -7.160 14.461 24.106 1.00 76.88 101 GLN A N 1
ATOM 837 C CA . GLN A 1 101 ? -7.619 13.403 25.017 1.00 76.88 101 GLN A CA 1
ATOM 838 C C . GLN A 1 101 ? -9.096 13.018 24.812 1.00 76.88 101 GLN A C 1
ATOM 840 O O . GLN A 1 101 ? -9.767 12.519 25.717 1.00 76.88 101 GLN A O 1
ATOM 845 N N . LYS A 1 102 ? -9.627 13.232 23.600 1.00 74.88 102 LYS A N 1
ATOM 846 C CA . LYS A 1 102 ? -11.002 12.874 23.236 1.00 74.88 102 LYS A CA 1
ATOM 847 C C . LYS A 1 102 ? -11.034 11.444 22.705 1.00 74.88 102 LYS A C 1
ATOM 849 O O . LYS A 1 102 ? -11.110 11.227 21.494 1.00 74.88 102 LYS A O 1
ATOM 854 N N . SER A 1 103 ? -11.024 10.490 23.635 1.00 72.31 103 SER A N 1
ATOM 855 C CA . SER A 1 103 ? -10.932 9.043 23.376 1.00 72.31 103 SER A CA 1
ATOM 856 C C . SER A 1 103 ? -11.934 8.523 22.335 1.00 72.31 103 SER A C 1
ATOM 858 O O . SER A 1 103 ? -11.576 7.722 21.475 1.00 72.31 103 SER A O 1
ATOM 860 N N . ILE A 1 104 ? -13.176 9.017 22.348 1.00 80.00 104 ILE A N 1
ATOM 861 C CA . ILE A 1 104 ? -14.225 8.580 21.409 1.00 80.00 104 ILE A CA 1
ATOM 862 C C . ILE A 1 104 ? -13.945 9.053 19.974 1.00 80.00 104 ILE A C 1
ATOM 864 O O . ILE A 1 104 ? -14.075 8.275 19.030 1.00 80.00 104 ILE A O 1
ATOM 868 N N . LEU A 1 105 ? -13.557 10.321 19.788 1.00 79.12 105 LEU A N 1
ATOM 869 C CA . LEU A 1 105 ? -13.271 10.860 18.452 1.00 79.12 105 LEU A CA 1
ATOM 870 C C . LEU A 1 105 ? -12.038 10.191 17.847 1.00 79.12 105 LEU A C 1
ATOM 872 O O . LEU A 1 105 ? -12.057 9.820 16.677 1.00 79.12 105 LEU A O 1
ATOM 876 N N . GLU A 1 106 ? -10.993 9.994 18.650 1.00 80.94 106 GLU A N 1
ATOM 877 C CA . GLU A 1 106 ? -9.805 9.247 18.241 1.00 80.94 106 GLU A CA 1
ATOM 878 C C . GLU A 1 106 ? -10.169 7.844 17.744 1.00 80.94 106 GLU A C 1
ATOM 880 O O . GLU A 1 106 ? -9.801 7.474 16.627 1.00 80.94 106 GLU A O 1
ATOM 885 N N . ALA A 1 107 ? -10.933 7.087 18.539 1.00 81.88 107 ALA A N 1
ATOM 886 C CA . ALA A 1 107 ? -11.334 5.732 18.190 1.00 81.88 107 ALA A CA 1
ATOM 887 C C . ALA A 1 107 ? -12.170 5.694 16.898 1.00 81.88 107 ALA A C 1
ATOM 889 O O . ALA A 1 107 ? -11.913 4.856 16.033 1.00 81.88 107 ALA A O 1
ATOM 890 N N . LEU A 1 108 ? -13.102 6.638 16.701 1.00 88.19 108 LEU A N 1
ATOM 891 C CA . LEU A 1 108 ? -13.870 6.762 15.451 1.00 88.19 108 LEU A CA 1
ATOM 892 C C . LEU A 1 108 ? -12.962 6.981 14.238 1.00 88.19 108 LEU A C 1
ATOM 894 O O . LEU A 1 108 ? -13.095 6.290 13.223 1.00 88.19 108 LEU A O 1
ATOM 898 N N . PHE A 1 109 ? -12.028 7.930 14.324 1.00 89.94 109 PHE A N 1
ATOM 899 C CA . PHE A 1 109 ? -11.130 8.220 13.209 1.00 89.94 109 PHE A CA 1
ATOM 900 C C . PHE A 1 109 ? -10.134 7.087 12.958 1.00 89.94 109 PHE A C 1
ATOM 902 O O . PHE A 1 109 ? -9.834 6.814 11.796 1.00 89.94 109 PHE A O 1
ATOM 909 N N . ALA A 1 110 ? -9.698 6.369 13.996 1.00 89.00 110 ALA A N 1
ATOM 910 C CA . ALA A 1 110 ? -8.880 5.167 13.861 1.00 89.00 110 ALA A CA 1
ATOM 911 C C . ALA A 1 110 ? -9.623 4.056 13.098 1.00 89.00 110 ALA A C 1
ATOM 913 O O . ALA A 1 110 ? -9.067 3.474 12.164 1.00 89.00 110 ALA A O 1
ATOM 914 N N . VAL A 1 111 ? -10.898 3.807 13.426 1.00 92.06 111 VAL A N 1
ATOM 915 C CA . VAL A 1 111 ? -11.749 2.840 12.708 1.00 92.06 111 VAL A CA 1
ATOM 916 C C . VAL A 1 111 ? -11.824 3.182 11.223 1.00 92.06 111 VAL A C 1
ATOM 918 O O . VAL A 1 111 ? -11.530 2.339 10.371 1.00 92.06 111 VAL A O 1
ATOM 921 N N . VAL A 1 112 ? -12.181 4.431 10.906 1.00 93.06 112 VAL A N 1
ATOM 922 C CA . VAL A 1 112 ? -12.291 4.902 9.518 1.00 93.06 112 VAL A CA 1
ATOM 923 C C . VAL A 1 112 ? -10.948 4.769 8.800 1.00 93.06 112 VAL A C 1
ATOM 925 O O . VAL A 1 112 ? -10.887 4.204 7.708 1.00 93.06 112 VAL A O 1
ATOM 928 N N . PHE A 1 113 ? -9.862 5.226 9.421 1.00 94.69 113 PHE A N 1
ATOM 929 C CA . PHE A 1 113 ? -8.520 5.180 8.848 1.00 94.69 113 PHE A CA 1
ATOM 930 C C . PHE A 1 113 ? -8.080 3.749 8.513 1.00 94.69 113 PHE A C 1
ATOM 932 O O . PHE A 1 113 ? -7.632 3.480 7.395 1.00 94.69 113 PHE A O 1
ATOM 939 N N . PHE A 1 114 ? -8.250 2.802 9.440 1.00 95.12 114 PHE A N 1
ATOM 940 C CA . PHE A 1 114 ? -7.844 1.417 9.219 1.00 95.12 114 PHE A CA 1
ATOM 941 C C . PHE A 1 114 ? -8.689 0.713 8.155 1.00 95.12 114 PHE A C 1
ATOM 943 O O . PHE A 1 114 ? -8.134 -0.003 7.317 1.00 95.12 114 PHE A O 1
ATOM 950 N N . TYR A 1 115 ? -10.001 0.958 8.097 1.00 95.19 115 TYR A N 1
ATOM 951 C CA . TYR A 1 115 ? -10.819 0.418 7.009 1.00 95.19 115 TYR A CA 1
ATOM 952 C C . TYR A 1 115 ? -10.451 1.013 5.646 1.00 95.19 115 TYR A C 1
ATOM 954 O O . TYR A 1 115 ? -10.391 0.275 4.657 1.00 95.19 115 TYR A O 1
ATOM 962 N N . LEU A 1 116 ? -10.119 2.306 5.581 1.00 94.94 116 LEU A N 1
ATOM 963 C CA . LEU A 1 116 ? -9.596 2.919 4.359 1.00 94.94 116 LEU A CA 1
ATOM 964 C C . LEU A 1 116 ? -8.227 2.331 3.972 1.00 94.94 116 LEU A C 1
ATOM 966 O O . LEU A 1 116 ? -7.966 2.075 2.796 1.00 94.94 116 LEU A O 1
ATOM 970 N N . LEU A 1 117 ? -7.341 2.030 4.918 1.00 95.06 117 LEU A N 1
ATOM 971 C CA . LEU A 1 117 ? -6.104 1.318 4.583 1.00 95.06 117 LEU A CA 1
ATOM 972 C C . LEU A 1 117 ? -6.389 -0.085 4.032 1.00 95.06 117 LEU A C 1
ATOM 974 O O . LEU A 1 117 ? -5.835 -0.461 2.997 1.00 95.06 117 LEU A O 1
ATOM 978 N N . ALA A 1 118 ? -7.286 -0.846 4.660 1.00 94.88 118 ALA A N 1
ATOM 979 C CA . ALA A 1 118 ? -7.657 -2.179 4.187 1.00 94.88 118 ALA A CA 1
ATOM 980 C C . ALA A 1 118 ? -8.217 -2.138 2.755 1.00 94.88 118 ALA A C 1
ATOM 982 O O . ALA A 1 118 ? -7.795 -2.913 1.891 1.00 94.88 118 ALA A O 1
ATOM 983 N N . LEU A 1 119 ? -9.124 -1.198 2.481 1.00 93.94 119 LEU A N 1
ATOM 984 C CA . LEU A 1 119 ? -9.704 -1.012 1.156 1.00 93.94 119 LEU A CA 1
ATOM 985 C C . LEU A 1 119 ? -8.648 -0.593 0.124 1.00 93.94 119 LEU A C 1
ATOM 987 O O . LEU A 1 119 ? -8.648 -1.136 -0.980 1.00 93.94 119 LEU A O 1
ATOM 991 N N . LEU A 1 120 ? -7.699 0.277 0.483 1.00 92.38 120 LEU A N 1
ATOM 992 C CA . LEU A 1 120 ? -6.596 0.672 -0.399 1.00 92.38 120 LEU A CA 1
ATOM 993 C C . LEU A 1 120 ? -5.779 -0.544 -0.850 1.00 92.38 120 LEU A C 1
ATOM 995 O O . LEU A 1 120 ? -5.588 -0.755 -2.047 1.00 92.38 120 LEU A O 1
ATOM 999 N N . PHE A 1 121 ? -5.325 -1.372 0.095 1.00 90.50 121 PHE A N 1
ATOM 1000 C CA . PHE A 1 121 ? -4.526 -2.557 -0.233 1.00 90.50 121 PHE A CA 1
ATOM 1001 C C . PHE A 1 121 ? -5.327 -3.612 -1.002 1.00 90.50 121 PHE A C 1
ATOM 1003 O O . PHE A 1 121 ? -4.768 -4.277 -1.879 1.00 90.50 121 PHE A O 1
ATOM 1010 N N . LYS A 1 122 ? -6.637 -3.726 -0.745 1.00 90.75 122 LYS A N 1
ATOM 1011 C CA . LYS A 1 122 ? -7.539 -4.572 -1.536 1.00 90.75 122 LYS A CA 1
ATOM 1012 C C . LYS A 1 122 ? -7.646 -4.081 -2.981 1.00 90.75 122 LYS A C 1
ATOM 1014 O O . LYS A 1 122 ? -7.519 -4.893 -3.892 1.00 90.75 122 LYS A O 1
ATOM 1019 N N . LEU A 1 123 ? -7.857 -2.783 -3.194 1.00 87.56 123 LEU A N 1
ATOM 1020 C CA . LEU A 1 123 ? -7.988 -2.184 -4.527 1.00 87.56 123 LEU A CA 1
ATOM 1021 C C . LEU A 1 123 ? -6.695 -2.302 -5.330 1.00 87.56 123 LEU A C 1
ATOM 1023 O O . LEU A 1 123 ? -6.724 -2.765 -6.464 1.00 87.56 123 LEU A O 1
ATOM 1027 N N . VAL A 1 124 ? -5.558 -1.964 -4.717 1.00 85.19 124 VAL A N 1
ATOM 1028 C CA . VAL A 1 124 ? -4.229 -2.085 -5.336 1.00 85.19 124 VAL A CA 1
ATOM 1029 C C . VAL A 1 124 ? -3.958 -3.517 -5.808 1.00 85.19 124 VAL A C 1
ATOM 1031 O O . VAL A 1 124 ? -3.353 -3.714 -6.854 1.00 85.19 124 VAL A O 1
ATOM 1034 N N . ARG A 1 125 ? -4.434 -4.522 -5.067 1.00 85.25 125 ARG A N 1
ATOM 1035 C CA . ARG A 1 125 ? -4.329 -5.929 -5.467 1.00 85.25 125 ARG A CA 1
ATOM 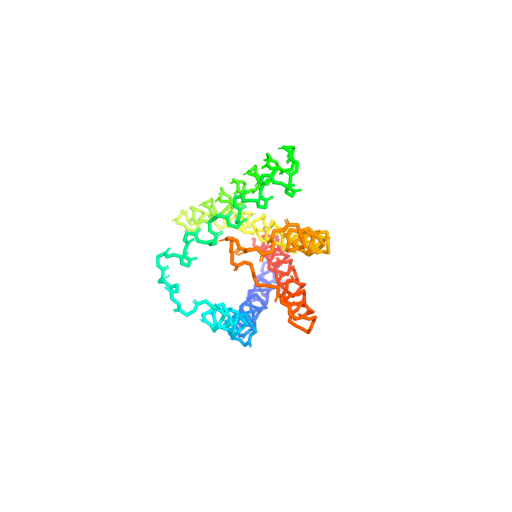1036 C C . ARG A 1 125 ? -5.223 -6.283 -6.655 1.00 85.25 125 ARG A C 1
ATOM 1038 O O . ARG A 1 125 ? -4.821 -7.076 -7.494 1.00 85.25 125 ARG A O 1
ATOM 1045 N N . LEU A 1 126 ? -6.445 -5.755 -6.699 1.00 83.75 126 LEU A N 1
ATOM 1046 C CA . LEU A 1 126 ? -7.411 -6.093 -7.750 1.00 83.75 126 LEU A CA 1
ATOM 1047 C C . LEU A 1 126 ? -6.962 -5.609 -9.131 1.00 83.75 126 LEU A C 1
ATOM 1049 O O . LEU A 1 126 ? -7.251 -6.272 -10.116 1.00 83.75 126 LEU A O 1
ATOM 1053 N N . ILE A 1 127 ? -6.227 -4.499 -9.186 1.00 84.12 127 ILE A N 1
ATOM 1054 C CA . ILE A 1 127 ? -5.751 -3.900 -10.441 1.00 84.12 127 ILE A CA 1
ATOM 1055 C C . ILE A 1 127 ? -4.348 -4.369 -10.856 1.00 84.12 127 ILE A C 1
ATOM 1057 O O . ILE A 1 127 ? -3.819 -3.883 -11.850 1.00 84.12 127 ILE A O 1
ATOM 1061 N N . ASP A 1 128 ? -3.704 -5.264 -10.094 1.00 84.00 128 ASP A N 1
ATOM 1062 C CA . ASP A 1 128 ? -2.304 -5.635 -10.352 1.00 84.00 128 ASP A CA 1
ATOM 1063 C C . ASP A 1 128 ? -2.118 -6.345 -11.694 1.00 84.00 128 ASP A C 1
ATOM 1065 O O . ASP A 1 128 ? -1.119 -6.094 -12.357 1.00 84.00 128 ASP A O 1
ATOM 1069 N N . ASN A 1 129 ? -3.054 -7.204 -12.104 1.00 82.94 129 ASN A N 1
ATOM 1070 C CA . ASN A 1 129 ? -2.928 -7.939 -13.366 1.00 82.94 129 ASN A CA 1
ATOM 1071 C C . ASN A 1 129 ? -2.979 -6.989 -14.569 1.00 82.94 129 ASN A C 1
ATOM 1073 O O . ASN A 1 129 ? -2.080 -7.020 -15.405 1.00 82.94 129 ASN A O 1
ATOM 1077 N N . ASP A 1 130 ? -3.962 -6.088 -14.601 1.00 87.56 130 ASP A N 1
ATOM 1078 C CA . ASP A 1 130 ? -4.086 -5.071 -15.651 1.00 87.56 130 ASP A CA 1
ATOM 1079 C C . ASP A 1 130 ? -2.858 -4.155 -15.671 1.00 87.56 130 ASP A C 1
ATOM 1081 O O . ASP A 1 130 ? -2.339 -3.785 -16.723 1.00 87.56 130 ASP A O 1
ATOM 1085 N N . ARG A 1 131 ? -2.347 -3.815 -14.485 1.00 88.88 131 ARG A N 1
ATOM 1086 C CA . ARG A 1 131 ? -1.146 -2.997 -14.339 1.00 88.88 131 ARG A CA 1
ATOM 1087 C C . ARG A 1 131 ? 0.112 -3.714 -14.832 1.00 88.88 131 ARG A C 1
ATOM 1089 O O . ARG A 1 131 ? 1.006 -3.059 -15.358 1.00 88.88 131 ARG A O 1
ATOM 1096 N N . LEU A 1 132 ? 0.220 -5.027 -14.631 1.00 88.50 132 LEU A N 1
ATOM 1097 C CA . LEU A 1 132 ? 1.332 -5.823 -15.151 1.00 88.50 132 LEU A CA 1
ATOM 1098 C C . LEU A 1 132 ? 1.290 -5.866 -16.678 1.00 88.50 132 LEU A C 1
ATOM 1100 O O . LEU A 1 132 ? 2.293 -5.524 -17.297 1.00 88.50 132 LEU A O 1
ATOM 1104 N N . ALA A 1 133 ? 0.123 -6.167 -17.255 1.00 90.94 133 ALA A N 1
ATOM 1105 C CA . ALA A 1 133 ? -0.076 -6.168 -18.703 1.00 90.94 133 ALA A CA 1
ATOM 1106 C C . ALA A 1 133 ? 0.281 -4.810 -19.331 1.00 90.94 133 ALA A C 1
ATOM 1108 O O . ALA A 1 133 ? 0.998 -4.757 -20.325 1.00 90.94 133 ALA A O 1
ATOM 1109 N N . PHE A 1 134 ? -0.122 -3.708 -18.690 1.00 93.75 134 PHE A N 1
ATOM 1110 C CA . PHE A 1 134 ? 0.245 -2.352 -19.106 1.00 93.75 134 PHE A CA 1
ATOM 1111 C C . PHE A 1 134 ? 1.766 -2.131 -19.176 1.00 93.75 134 PHE A C 1
ATOM 1113 O O . PHE A 1 134 ? 2.270 -1.513 -20.114 1.00 93.75 134 PHE A O 1
ATOM 1120 N N . TRP A 1 135 ? 2.519 -2.615 -18.183 1.00 94.06 135 TRP A N 1
ATOM 1121 C CA . TRP A 1 135 ? 3.976 -2.458 -18.181 1.00 94.06 135 TRP A CA 1
ATOM 1122 C C . TRP A 1 135 ? 4.681 -3.399 -19.158 1.00 94.06 135 TRP A C 1
ATOM 1124 O O . TRP A 1 135 ? 5.713 -3.009 -19.706 1.00 94.06 135 TRP A O 1
ATOM 1134 N N . ASP A 1 136 ? 4.137 -4.594 -19.389 1.00 93.12 136 ASP A N 1
ATOM 1135 C CA . ASP A 1 136 ? 4.634 -5.509 -20.419 1.00 93.12 136 ASP A CA 1
ATOM 1136 C C . ASP A 1 136 ? 4.461 -4.887 -21.816 1.00 93.12 136 ASP A C 1
ATOM 1138 O O . ASP A 1 136 ? 5.420 -4.830 -22.585 1.00 93.12 136 ASP A O 1
ATOM 1142 N N . GLU A 1 137 ? 3.292 -4.310 -22.109 1.00 94.81 137 GLU A N 1
ATOM 1143 C CA . GLU A 1 137 ? 3.030 -3.599 -23.367 1.00 94.81 137 GLU A CA 1
ATOM 1144 C C . GLU A 1 137 ? 3.967 -2.396 -23.558 1.00 94.81 137 GLU A C 1
ATOM 1146 O O . GLU A 1 137 ? 4.575 -2.245 -24.617 1.00 94.81 137 GLU A O 1
ATOM 1151 N N . TYR A 1 138 ? 4.171 -1.585 -22.513 1.00 95.00 138 TYR A N 1
ATOM 1152 C CA . TYR A 1 138 ? 5.112 -0.459 -22.548 1.00 95.00 138 TYR A CA 1
ATOM 1153 C C . TYR A 1 138 ? 6.546 -0.890 -22.899 1.00 95.00 138 TYR A C 1
ATOM 1155 O O . TYR A 1 138 ? 7.238 -0.193 -23.644 1.00 95.00 138 TYR A O 1
ATOM 1163 N N . LEU A 1 139 ? 7.015 -2.014 -22.345 1.00 94.38 139 LEU A N 1
ATOM 1164 C CA . LEU A 1 139 ? 8.365 -2.522 -22.604 1.00 94.38 139 LEU A CA 1
ATOM 1165 C C . LEU A 1 139 ? 8.514 -3.063 -24.029 1.00 94.38 139 LEU A C 1
ATOM 1167 O O . LEU A 1 139 ? 9.588 -2.921 -24.609 1.00 94.38 139 LEU A O 1
ATOM 1171 N N . LEU A 1 140 ? 7.448 -3.634 -24.597 1.00 94.75 140 LEU A N 1
ATOM 1172 C CA . LEU A 1 140 ? 7.415 -4.054 -25.998 1.00 94.75 140 LEU A CA 1
ATOM 1173 C C . LEU A 1 140 ? 7.417 -2.850 -26.946 1.00 94.75 140 LEU A C 1
ATOM 1175 O O . LEU A 1 140 ? 8.142 -2.849 -27.939 1.00 94.75 140 LEU A O 1
ATOM 1179 N N . SER A 1 141 ? 6.639 -1.811 -26.633 1.00 94.50 141 SER A N 1
ATOM 1180 C CA . SER A 1 141 ? 6.512 -0.623 -27.483 1.00 94.50 141 SER A CA 1
ATOM 1181 C C . SER A 1 141 ? 7.667 0.374 -27.328 1.00 94.50 141 SER A C 1
ATOM 1183 O O . SER A 1 141 ? 7.834 1.248 -28.175 1.00 94.50 141 SER A O 1
ATOM 1185 N N . THR A 1 142 ? 8.450 0.279 -26.246 1.00 93.31 142 THR A N 1
ATOM 1186 C CA . THR A 1 142 ? 9.533 1.222 -25.912 1.00 93.31 142 THR A CA 1
ATOM 1187 C C . THR A 1 142 ? 10.824 0.482 -25.519 1.00 93.31 142 THR A C 1
ATOM 1189 O O . THR A 1 142 ? 11.198 0.484 -24.338 1.00 93.31 142 THR A O 1
ATOM 1192 N N . PRO A 1 143 ? 11.543 -0.129 -26.485 1.00 89.31 143 PRO A N 1
ATOM 1193 C CA . PRO A 1 143 ? 12.694 -0.996 -26.205 1.00 89.31 143 PRO A CA 1
ATOM 1194 C C . PRO A 1 143 ? 13.828 -0.305 -25.434 1.00 89.31 143 PRO A C 1
ATOM 1196 O O . PRO A 1 143 ? 14.445 -0.915 -24.561 1.00 89.31 143 PRO A O 1
ATOM 1199 N N . ASP A 1 144 ? 14.050 0.990 -25.682 1.00 91.25 144 ASP A N 1
ATOM 1200 C CA . ASP A 1 144 ? 15.081 1.796 -25.007 1.00 91.25 144 ASP A CA 1
ATOM 1201 C C . ASP A 1 144 ? 14.824 1.973 -23.500 1.00 91.25 144 ASP A C 1
ATOM 1203 O O . ASP A 1 144 ? 15.725 2.336 -22.740 1.00 91.25 144 ASP A O 1
ATOM 1207 N N . ASN A 1 145 ? 13.586 1.727 -23.049 1.00 91.19 145 ASN A N 1
ATOM 1208 C CA . ASN A 1 145 ? 13.160 1.764 -21.652 1.00 91.19 145 ASN A CA 1
ATOM 1209 C C . ASN A 1 145 ? 13.663 3.008 -20.873 1.00 91.19 145 ASN A C 1
ATOM 1211 O O . ASN A 1 145 ? 14.346 2.879 -19.848 1.00 91.19 145 ASN A O 1
ATOM 1215 N N . PRO A 1 146 ? 13.291 4.236 -21.288 1.00 90.44 146 PRO A N 1
ATOM 1216 C CA . PRO A 1 146 ? 13.761 5.475 -20.658 1.00 90.44 146 PRO A CA 1
ATOM 1217 C C . PRO A 1 146 ? 13.346 5.597 -19.183 1.00 90.44 146 PRO A C 1
ATOM 1219 O O . PRO A 1 146 ? 14.067 6.170 -18.363 1.00 90.44 146 PRO A O 1
ATOM 1222 N N . LEU A 1 147 ? 12.203 5.010 -18.810 1.00 91.50 147 LEU A N 1
ATOM 1223 C CA . LEU A 1 147 ? 11.736 4.929 -17.421 1.00 91.50 147 LEU A CA 1
ATOM 1224 C C . LEU A 1 147 ? 12.507 3.906 -16.573 1.00 91.50 147 LEU A C 1
ATOM 1226 O O . LEU A 1 147 ? 12.302 3.836 -15.355 1.00 91.50 147 LEU A O 1
ATOM 1230 N N . LYS A 1 148 ? 13.402 3.122 -17.187 1.00 92.12 148 LYS A N 1
ATOM 1231 C CA . LYS A 1 148 ? 14.212 2.093 -16.531 1.00 92.12 148 LYS A CA 1
ATOM 1232 C C . LYS A 1 148 ? 13.328 1.139 -15.726 1.00 92.12 148 LYS A C 1
ATOM 1234 O O . LYS A 1 148 ? 13.619 0.832 -14.564 1.00 92.12 148 LYS A O 1
ATOM 1239 N N . ILE A 1 149 ? 12.182 0.754 -16.291 1.00 91.69 149 ILE A N 1
ATOM 1240 C CA . ILE A 1 149 ? 11.243 -0.199 -15.698 1.00 91.69 149 ILE A CA 1
ATOM 1241 C C . ILE A 1 149 ? 11.953 -1.536 -15.554 1.00 91.69 149 ILE A C 1
ATOM 1243 O O . ILE A 1 149 ? 12.684 -1.969 -16.442 1.00 91.69 149 ILE A O 1
ATOM 1247 N N . VAL A 1 150 ? 11.746 -2.173 -14.407 1.00 90.38 150 VAL A N 1
ATOM 1248 C CA . VAL A 1 150 ? 12.209 -3.535 -14.185 1.00 90.38 150 VAL A CA 1
ATOM 1249 C C . VAL A 1 150 ? 11.040 -4.340 -13.656 1.00 90.38 150 VAL A C 1
ATOM 1251 O O . VAL A 1 150 ? 10.551 -4.062 -12.554 1.00 90.38 150 VAL A O 1
ATOM 1254 N N . MET A 1 151 ? 10.588 -5.291 -14.470 1.00 88.38 151 MET A N 1
ATOM 1255 C CA . MET A 1 151 ? 9.531 -6.221 -14.100 1.00 88.38 151 MET A CA 1
ATOM 1256 C C . MET A 1 151 ? 10.045 -7.202 -13.052 1.00 88.38 151 MET A C 1
ATOM 1258 O O . MET A 1 151 ? 11.217 -7.582 -13.046 1.00 88.38 151 MET A O 1
ATOM 1262 N N . LEU A 1 152 ? 9.159 -7.550 -12.124 1.00 85.25 152 LEU A N 1
ATOM 1263 C CA . LEU A 1 152 ? 9.409 -8.608 -11.154 1.00 85.25 152 LEU A CA 1
ATOM 1264 C C . LEU A 1 152 ? 9.230 -9.961 -11.842 1.00 85.25 152 LEU A C 1
ATOM 1266 O O . LEU A 1 152 ? 8.395 -10.079 -12.736 1.00 85.25 152 LEU A O 1
ATOM 1270 N N . ASP A 1 153 ? 9.973 -10.966 -11.399 1.00 87.12 153 ASP A N 1
ATOM 1271 C CA . ASP A 1 153 ? 9.692 -12.366 -11.714 1.00 87.12 153 ASP A CA 1
ATOM 1272 C C . ASP A 1 153 ? 8.376 -12.826 -11.057 1.00 87.12 153 ASP A C 1
ATOM 1274 O O . ASP A 1 153 ? 7.854 -12.173 -10.145 1.00 87.12 153 ASP A O 1
ATOM 1278 N N . ASP A 1 154 ? 7.826 -13.944 -11.523 1.00 87.50 154 ASP A N 1
ATOM 1279 C CA . ASP A 1 154 ? 6.509 -14.417 -11.087 1.00 87.50 154 ASP A CA 1
ATOM 1280 C C . ASP A 1 154 ? 6.467 -14.811 -9.603 1.00 87.50 154 ASP A C 1
ATOM 1282 O O . ASP A 1 154 ? 5.498 -14.479 -8.911 1.00 87.50 154 ASP A O 1
ATOM 1286 N N . ASP A 1 155 ? 7.546 -15.385 -9.063 1.00 88.75 155 ASP A N 1
ATOM 1287 C CA . ASP A 1 155 ? 7.655 -15.683 -7.630 1.00 88.75 155 ASP A CA 1
ATOM 1288 C C . ASP A 1 155 ? 7.617 -14.397 -6.795 1.00 88.75 155 ASP A C 1
ATOM 1290 O O . ASP A 1 155 ? 6.928 -14.302 -5.770 1.00 88.75 155 ASP A O 1
ATOM 1294 N N . SER A 1 156 ? 8.336 -13.365 -7.236 1.00 88.25 156 SER A N 1
ATOM 1295 C CA . SER A 1 156 ? 8.310 -12.039 -6.627 1.00 88.25 156 SER A CA 1
ATOM 1296 C C . SER A 1 156 ? 6.930 -11.385 -6.722 1.00 88.25 156 SER A C 1
ATOM 1298 O O . SER A 1 156 ? 6.485 -10.778 -5.741 1.00 88.25 156 SER A O 1
ATOM 1300 N N . LYS A 1 157 ? 6.219 -11.519 -7.851 1.00 87.19 157 LYS A N 1
ATOM 1301 C CA . LYS A 1 157 ? 4.832 -11.035 -7.996 1.00 87.19 157 LYS A CA 1
ATOM 1302 C C . LYS A 1 157 ? 3.907 -11.724 -6.989 1.00 87.19 157 LYS A C 1
ATOM 1304 O O . LYS A 1 157 ? 3.178 -11.041 -6.261 1.00 87.19 157 LYS A O 1
ATOM 1309 N N . ALA A 1 158 ? 3.984 -13.051 -6.875 1.00 88.75 158 ALA A N 1
ATOM 1310 C CA . ALA A 1 158 ? 3.190 -13.829 -5.925 1.00 88.75 158 ALA A CA 1
ATOM 1311 C C . ALA A 1 158 ? 3.460 -13.403 -4.471 1.00 88.75 158 ALA A C 1
ATOM 1313 O O . ALA A 1 158 ? 2.521 -13.189 -3.695 1.00 88.75 158 ALA A O 1
ATOM 1314 N N . LYS A 1 159 ? 4.733 -13.176 -4.113 1.00 90.00 159 LYS A N 1
ATOM 1315 C CA . LYS A 1 159 ? 5.131 -12.666 -2.789 1.00 90.00 159 LYS A CA 1
ATOM 1316 C C . LYS A 1 159 ? 4.539 -11.287 -2.497 1.00 90.00 159 LYS A C 1
ATOM 1318 O O . LYS A 1 159 ? 3.987 -11.085 -1.416 1.00 90.00 159 LYS A O 1
ATOM 1323 N N . VAL A 1 160 ? 4.595 -10.343 -3.442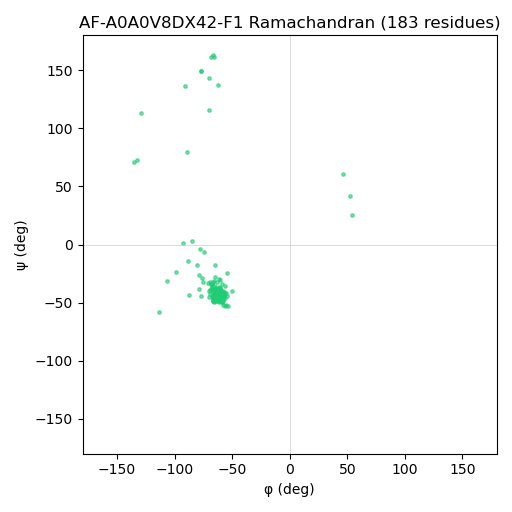 1.00 88.56 160 VAL A N 1
ATOM 1324 C CA . VAL A 1 160 ? 3.991 -9.007 -3.260 1.00 88.56 160 VAL A CA 1
ATOM 1325 C C . VAL A 1 160 ? 2.484 -9.104 -3.055 1.00 88.56 160 VAL A C 1
ATOM 1327 O O . VAL A 1 160 ? 1.941 -8.448 -2.163 1.00 88.56 160 VAL A O 1
ATOM 1330 N N . ASN A 1 161 ? 1.808 -9.939 -3.841 1.00 89.62 161 ASN A N 1
ATOM 1331 C CA . ASN A 1 161 ? 0.372 -10.152 -3.715 1.00 89.62 161 ASN A CA 1
ATOM 1332 C C . ASN A 1 161 ? 0.005 -10.734 -2.333 1.00 89.62 161 ASN A C 1
ATOM 1334 O O . ASN A 1 161 ? -0.905 -10.240 -1.659 1.00 89.62 161 ASN A O 1
ATOM 1338 N N . ALA A 1 162 ? 0.771 -11.720 -1.854 1.00 91.38 162 ALA A N 1
ATOM 1339 C CA . ALA A 1 162 ? 0.608 -12.287 -0.518 1.00 91.38 162 ALA A CA 1
ATOM 1340 C C . ALA A 1 162 ? 0.793 -11.232 0.589 1.00 91.38 162 ALA A C 1
ATOM 1342 O O . ALA A 1 162 ? -0.046 -11.143 1.489 1.00 91.38 162 ALA A O 1
ATOM 1343 N N . ILE A 1 163 ? 1.820 -10.380 0.482 1.00 91.62 163 ILE A N 1
ATOM 1344 C CA . ILE A 1 163 ? 2.060 -9.265 1.415 1.00 91.62 163 ILE A CA 1
ATOM 1345 C C . ILE A 1 163 ? 0.869 -8.301 1.439 1.00 91.62 163 ILE A C 1
ATOM 1347 O O . ILE A 1 163 ? 0.348 -7.980 2.508 1.00 91.62 163 ILE A O 1
ATOM 1351 N N . ARG A 1 164 ? 0.366 -7.881 0.273 1.00 90.75 164 ARG A N 1
ATOM 1352 C CA . ARG A 1 164 ? -0.786 -6.963 0.175 1.00 90.75 164 ARG A CA 1
ATOM 1353 C C . ARG A 1 164 ? -2.072 -7.576 0.730 1.00 90.75 164 ARG A C 1
ATOM 1355 O O . ARG A 1 164 ? -2.840 -6.896 1.416 1.00 90.75 164 ARG A O 1
ATOM 1362 N N . LYS A 1 165 ? -2.303 -8.871 0.483 1.00 93.38 165 LYS A N 1
ATOM 1363 C CA . LYS A 1 165 ? -3.414 -9.627 1.084 1.00 93.38 165 LYS A CA 1
ATOM 1364 C C . LYS A 1 165 ? -3.301 -9.641 2.607 1.00 93.38 165 LYS A C 1
ATOM 1366 O O . LYS A 1 165 ? -4.308 -9.455 3.287 1.00 93.38 165 LYS A O 1
ATOM 1371 N N . GLN A 1 166 ? -2.096 -9.827 3.134 1.00 94.06 166 GLN A N 1
ATOM 1372 C CA . GLN A 1 166 ? -1.866 -9.835 4.570 1.00 94.06 166 GLN A CA 1
ATOM 1373 C C . GLN A 1 166 ? -2.054 -8.442 5.192 1.00 94.06 166 GLN A C 1
ATOM 1375 O O . GLN A 1 166 ? -2.703 -8.337 6.228 1.00 94.06 166 GLN A O 1
ATOM 1380 N N . PHE A 1 167 ? -1.616 -7.363 4.534 1.00 93.56 167 PHE A N 1
ATOM 1381 C CA . PHE A 1 167 ? -1.922 -5.989 4.963 1.00 93.56 167 PHE A CA 1
ATOM 1382 C C . PHE A 1 167 ? -3.412 -5.695 5.001 1.00 93.56 167 PHE A C 1
ATOM 1384 O O . PHE A 1 167 ? -3.901 -5.155 5.988 1.00 93.56 167 PHE A O 1
ATOM 1391 N N . THR A 1 168 ? -4.147 -6.109 3.967 1.00 95.19 168 THR A N 1
ATOM 1392 C CA . THR A 1 168 ? -5.609 -5.964 3.935 1.00 95.19 168 THR A CA 1
ATOM 1393 C C . THR A 1 168 ? -6.243 -6.593 5.179 1.00 95.19 168 THR A C 1
ATOM 1395 O O . THR A 1 168 ? -7.103 -5.982 5.805 1.00 95.19 168 THR A O 1
ATOM 1398 N N . ARG A 1 169 ? -5.787 -7.793 5.569 1.00 95.06 169 ARG A N 1
ATOM 1399 C CA . ARG A 1 169 ? -6.267 -8.488 6.772 1.00 95.06 169 ARG A CA 1
ATOM 1400 C C . ARG A 1 169 ? -5.892 -7.751 8.053 1.00 95.06 169 ARG A C 1
ATOM 1402 O O . ARG A 1 169 ? -6.770 -7.531 8.874 1.00 95.06 169 ARG A O 1
ATOM 1409 N N . TYR A 1 170 ? -4.629 -7.355 8.215 1.00 95.19 170 TYR A N 1
ATOM 1410 C CA . TYR A 1 170 ? -4.187 -6.638 9.413 1.00 95.19 170 TYR A CA 1
ATOM 1411 C C . TYR A 1 170 ? -4.965 -5.341 9.619 1.00 95.19 170 TYR A C 1
ATOM 1413 O O . TYR A 1 170 ? -5.491 -5.121 10.702 1.00 95.19 170 TYR A O 1
ATOM 1421 N N . PHE A 1 171 ? -5.111 -4.518 8.580 1.00 95.56 171 PHE A N 1
ATOM 1422 C CA . PHE A 1 171 ? -5.855 -3.264 8.692 1.00 95.56 171 PHE A CA 1
ATOM 1423 C C . PHE A 1 171 ? -7.353 -3.482 8.917 1.00 95.56 171 PHE A C 1
ATOM 1425 O O . PHE A 1 171 ? -7.958 -2.751 9.691 1.00 95.56 171 PHE A O 1
ATOM 1432 N N . PHE A 1 172 ? -7.945 -4.527 8.333 1.00 96.00 172 PHE A N 1
ATOM 1433 C CA . PHE A 1 172 ? -9.325 -4.901 8.647 1.00 96.00 172 PHE A CA 1
ATOM 1434 C C . PHE A 1 172 ? -9.489 -5.304 10.123 1.00 96.00 172 PHE A C 1
ATOM 1436 O O . PHE A 1 172 ? -10.427 -4.861 10.785 1.00 96.00 172 PHE A O 1
ATOM 1443 N N . VAL A 1 173 ? -8.558 -6.107 10.654 1.00 95.31 173 VAL A N 1
ATOM 1444 C CA . VAL A 1 173 ? -8.554 -6.518 12.065 1.00 95.31 173 VAL A CA 1
ATOM 1445 C C . VAL A 1 173 ? -8.338 -5.316 12.983 1.00 95.31 173 VAL A C 1
ATOM 1447 O O . VAL A 1 173 ? -9.081 -5.177 13.946 1.00 95.31 173 VAL A O 1
ATOM 1450 N N . PHE A 1 174 ? -7.403 -4.411 12.675 1.00 93.50 174 PHE A N 1
ATOM 1451 C CA . PHE A 1 174 ? -7.214 -3.184 13.457 1.00 93.50 174 PHE A CA 1
ATOM 1452 C C . PHE A 1 174 ? -8.478 -2.327 13.481 1.00 93.50 174 PHE A C 1
ATOM 1454 O O . PHE A 1 174 ? -8.921 -1.956 14.560 1.00 93.50 174 PHE A O 1
ATOM 1461 N N . GLY A 1 175 ? -9.113 -2.094 12.327 1.00 93.06 175 GLY A N 1
ATOM 1462 C CA . GLY A 1 175 ? -10.380 -1.360 12.266 1.00 93.06 175 GLY A CA 1
ATOM 1463 C C . GLY A 1 175 ? -11.488 -2.029 13.084 1.00 93.06 175 GLY A C 1
ATOM 1464 O O . GLY A 1 175 ? -12.221 -1.349 13.795 1.00 93.06 175 GLY A O 1
ATOM 1465 N N . SER A 1 176 ? -11.565 -3.363 13.051 1.00 93.38 176 SER A N 1
ATOM 1466 C CA . SER A 1 176 ? -12.531 -4.133 13.846 1.00 93.38 176 SER A CA 1
ATOM 1467 C C . SER A 1 176 ? -12.261 -4.019 15.348 1.00 93.38 176 SER A C 1
ATOM 1469 O O . SER A 1 176 ? -13.183 -3.771 16.115 1.00 93.38 176 SER A O 1
ATOM 1471 N N . LEU A 1 177 ? -11.006 -4.161 15.783 1.00 91.44 177 LEU A N 1
ATOM 1472 C CA . LEU A 1 177 ? -10.628 -4.051 17.196 1.00 91.44 177 LEU A CA 1
ATOM 1473 C C . LEU A 1 177 ? -10.831 -2.627 17.726 1.00 91.44 177 LEU A C 1
ATOM 1475 O O . LEU A 1 177 ? -11.373 -2.464 18.815 1.00 91.44 177 LEU A O 1
ATOM 1479 N N . SER A 1 178 ? -10.473 -1.600 16.948 1.00 88.88 178 SER A N 1
ATOM 1480 C CA . SER A 1 178 ? -10.765 -0.199 17.283 1.00 88.88 178 SER A CA 1
ATOM 1481 C C . SER A 1 178 ? -12.269 0.055 17.398 1.00 88.88 178 SER A C 1
ATOM 1483 O O . SER A 1 178 ? -12.699 0.780 18.290 1.00 88.88 178 SER A O 1
ATOM 1485 N N . PHE A 1 179 ? -13.075 -0.578 16.541 1.00 90.38 179 PHE A N 1
ATOM 1486 C CA . PHE A 1 179 ? -14.530 -0.495 16.616 1.00 90.38 179 PHE A CA 1
ATOM 1487 C C . PHE A 1 179 ? -15.043 -1.164 17.891 1.00 90.38 179 PHE A C 1
ATOM 1489 O O . PHE A 1 179 ? -15.793 -0.545 18.631 1.00 90.38 179 PHE A O 1
ATOM 1496 N N . PHE A 1 180 ? -14.591 -2.377 18.218 1.00 88.31 180 PHE A N 1
ATOM 1497 C CA . PHE A 1 180 ? -14.982 -3.032 19.468 1.00 88.31 180 PHE A CA 1
ATOM 1498 C C . PHE A 1 180 ? -14.601 -2.213 20.705 1.00 88.31 180 PHE A C 1
ATOM 1500 O O . PHE A 1 180 ? -15.433 -2.066 21.593 1.00 88.31 180 PHE A O 1
ATOM 1507 N N . LEU A 1 181 ? -13.399 -1.627 20.748 1.00 84.00 181 LEU A N 1
ATOM 1508 C CA . LEU A 1 181 ? -12.998 -0.740 21.846 1.00 84.00 181 LEU A CA 1
ATOM 15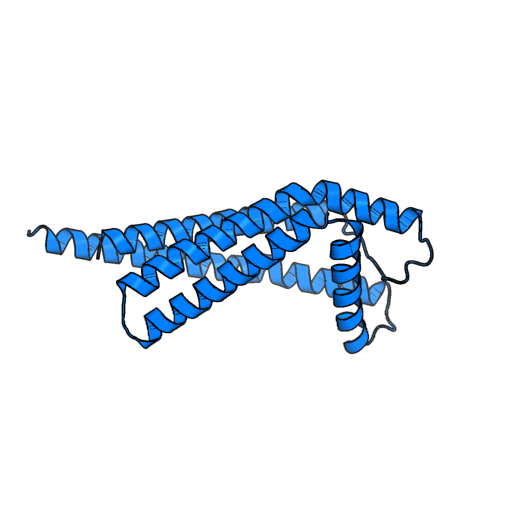09 C C . LEU A 1 18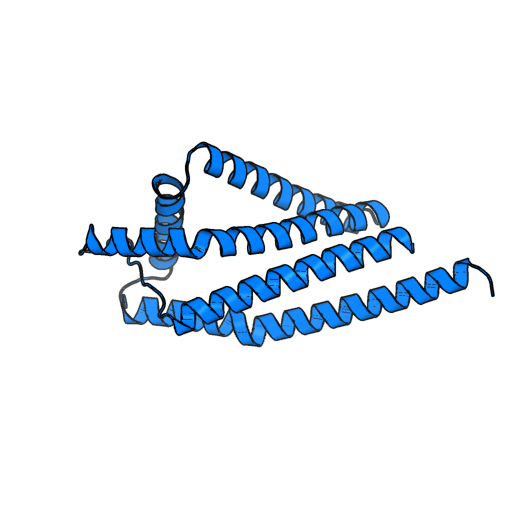1 ? -13.954 0.446 22.002 1.00 84.00 181 LEU A C 1
ATOM 1511 O O . LEU A 1 181 ? -14.318 0.782 23.121 1.00 84.00 181 LEU A O 1
ATOM 1515 N N . LEU A 1 182 ? -14.425 1.030 20.898 1.00 83.38 182 LEU A N 1
ATOM 1516 C CA . LEU A 1 182 ? -15.374 2.141 20.937 1.00 83.38 182 LEU A CA 1
ATOM 1517 C C . LEU A 1 182 ? -16.733 1.775 21.556 1.00 83.38 182 LEU A C 1
ATOM 1519 O O . LEU A 1 182 ? -17.359 2.633 22.162 1.00 83.38 182 LEU A O 1
ATOM 1523 N N . PHE A 1 183 ? -17.203 0.533 21.401 1.00 79.75 183 PHE A N 1
ATOM 1524 C CA . PHE A 1 183 ? -18.490 0.084 21.963 1.00 79.75 183 PHE A CA 1
ATOM 1525 C C . PHE A 1 183 ? -18.382 -0.458 23.397 1.00 79.75 183 PHE A C 1
ATOM 1527 O O . PHE A 1 183 ? -19.404 -0.668 24.059 1.00 79.75 183 PHE A O 1
ATOM 1534 N N . LEU A 1 184 ? -17.163 -0.742 23.857 1.00 76.00 184 LEU A N 1
ATOM 1535 C CA . LEU A 1 184 ? -16.890 -1.311 25.177 1.00 76.00 184 LEU A CA 1
ATOM 1536 C C . LEU A 1 184 ? -16.458 -0.267 26.214 1.00 76.00 184 LEU A C 1
ATOM 1538 O O . LEU A 1 184 ? -16.640 -0.514 27.409 1.00 76.00 184 LEU A O 1
ATOM 1542 N N . VAL A 1 185 ? -15.913 0.867 25.760 1.00 64.88 185 VAL A N 1
ATOM 1543 C CA . VAL A 1 185 ? -15.672 2.088 26.553 1.00 64.88 185 VAL A CA 1
ATOM 1544 C C . VAL A 1 185 ? -16.981 2.852 26.739 1.00 64.88 185 VAL A C 1
ATOM 1546 O O . VAL A 1 185 ? -17.228 3.294 27.881 1.00 64.88 185 VAL A O 1
#

Mean predicted aligned error: 5.65 Å

Foldseek 3Di:
DDPLVVLVVVLVVLVVVLVVLVVVVVVCCVVAVVVLVVVVVVVLCVLPVVDDPVNVVVLVVVVVVCCLVPVDDPVRNVVVVVLVVLLVVLVVQLVVCVVVVVLLSNLVSLLVNLLSQLVVLVVCLVCVVVVLVVVVVVCVVPVVPPSSDDDDDPVSVVSVSVVSNVSSVSSNSSSVSSVSSSVSD